Protein AF-A0A936VKW8-F1 (afdb_monomer)

Radius of gyration: 34.96 Å; Cα contacts (8 Å, |Δi|>4): 236; chains: 1; bounding box: 68×52×125 Å

Mean predicted aligned error: 21.0 Å

Secondary structure (DSSP, 8-state):
--HHHHHHHHHHHHHHHHHHHHHHHTT-HHHHHHHHHHHHHH-TT-HHHHHHHHHH---HHHHHHHHHHHHHH-TT-HHHHHHHHHHHHTT-S---------------------------SHHHHHHHHHHHHHTT-THHHHHHHHHHHHHHHHHHHHHHHHHHHHHHHHHHHHHHH-PPPPPPPP---PPP------HHHHHHHHHHHHHHHHHHHHHHHHHHHHHHHHHSSTT--HHHHHHHHHHHHHHHHHHHHHHHTSPPPTTTHHHHHHHHHHHHHHHHHHHHHHHHHHH--HHHHHHHHHHHHHHHHHHHHHHHHHHHHHHHS-----------

Structure (mmCIF, N/CA/C/O backbone):
data_AF-A0A936VKW8-F1
#
_entry.id   AF-A0A936VKW8-F1
#
loop_
_atom_site.group_PDB
_atom_site.id
_atom_site.type_symbol
_atom_site.label_atom_id
_atom_site.label_alt_id
_atom_site.label_comp_id
_atom_site.label_asym_id
_atom_site.label_entity_id
_atom_site.label_seq_id
_atom_site.pdbx_PDB_ins_code
_atom_site.Cartn_x
_atom_site.Cartn_y
_atom_site.Cartn_z
_atom_site.occupancy
_atom_site.B_iso_or_equiv
_atom_site.auth_seq_id
_atom_site.auth_comp_id
_atom_site.auth_asym_id
_atom_site.auth_atom_id
_atom_site.pdbx_PDB_model_num
ATOM 1 N N . MET A 1 1 ? -12.874 14.460 40.625 1.00 49.53 1 MET A N 1
ATOM 2 C CA . MET A 1 1 ? -12.903 14.108 39.183 1.00 49.53 1 MET A CA 1
ATOM 3 C C . MET A 1 1 ? -13.860 12.934 38.914 1.00 49.53 1 MET A C 1
ATOM 5 O O . MET A 1 1 ? -13.445 11.947 38.326 1.00 49.53 1 MET A O 1
ATOM 9 N N . THR A 1 2 ? -15.108 12.948 39.391 1.00 54.03 2 THR A N 1
ATOM 10 C CA . THR A 1 2 ? -15.698 11.656 39.801 1.00 54.03 2 THR A CA 1
ATOM 11 C C . THR A 1 2 ? -16.771 11.080 38.882 1.00 54.03 2 THR A C 1
ATOM 13 O O . THR A 1 2 ? -16.610 9.943 38.476 1.00 54.03 2 THR A O 1
ATOM 16 N N . GLU A 1 3 ? -17.821 11.791 38.477 1.00 58.84 3 GLU A N 1
ATOM 17 C CA . GLU A 1 3 ? -18.931 11.101 37.786 1.00 58.84 3 GLU A CA 1
ATOM 18 C C . GLU A 1 3 ? -18.876 11.195 36.252 1.00 58.84 3 GLU A C 1
ATOM 20 O O . GLU A 1 3 ? -19.052 10.202 35.545 1.00 58.84 3 GLU A O 1
ATOM 25 N N . THR A 1 4 ? -18.563 12.376 35.714 1.00 64.12 4 THR A N 1
ATOM 26 C CA . THR A 1 4 ? -18.520 12.612 34.261 1.00 64.12 4 THR A CA 1
ATOM 27 C C . THR A 1 4 ? -17.376 11.855 33.586 1.00 64.12 4 THR A C 1
ATOM 29 O O . THR A 1 4 ? -17.554 11.338 32.486 1.00 64.12 4 THR A O 1
ATOM 32 N N . ALA A 1 5 ? -16.227 11.748 34.264 1.00 61.41 5 ALA A N 1
ATOM 33 C CA . ALA A 1 5 ? -15.051 11.027 33.774 1.00 61.41 5 ALA A CA 1
ATOM 34 C C . ALA A 1 5 ? -15.257 9.500 33.773 1.00 61.41 5 ALA A C 1
ATOM 36 O O . ALA A 1 5 ? -14.825 8.813 32.852 1.00 61.41 5 ALA A O 1
ATOM 37 N N . ILE A 1 6 ? -15.968 8.956 34.768 1.00 63.94 6 ILE A N 1
ATOM 38 C CA . ILE A 1 6 ? -16.317 7.527 34.798 1.00 63.94 6 ILE A CA 1
ATOM 39 C C . ILE A 1 6 ? -17.305 7.213 33.666 1.00 63.94 6 ILE A C 1
ATOM 41 O O . ILE A 1 6 ? -17.067 6.301 32.877 1.00 63.94 6 ILE A O 1
ATOM 45 N N . LYS A 1 7 ? -18.343 8.043 33.493 1.00 68.50 7 LYS A N 1
ATOM 46 C CA . LYS A 1 7 ? -19.315 7.906 32.394 1.00 68.50 7 LYS A CA 1
ATOM 47 C C . LYS A 1 7 ? -18.675 8.046 31.006 1.00 68.50 7 LYS A C 1
ATOM 49 O O . LYS A 1 7 ? -19.097 7.362 30.073 1.00 68.50 7 LYS A O 1
ATOM 54 N N . SER A 1 8 ? -17.671 8.913 30.831 1.00 70.81 8 SER A N 1
ATOM 55 C CA . SER A 1 8 ? -16.937 9.006 29.559 1.00 70.81 8 SER A CA 1
ATOM 56 C C . SER A 1 8 ? -16.109 7.752 29.288 1.00 70.81 8 SER A C 1
ATOM 58 O O . SER A 1 8 ? -16.139 7.251 28.165 1.00 70.81 8 SER A O 1
ATOM 60 N N . ASN A 1 9 ? -15.450 7.203 30.313 1.00 78.50 9 ASN A N 1
ATOM 61 C CA . ASN A 1 9 ? -14.647 5.986 30.188 1.00 78.50 9 ASN A CA 1
ATOM 62 C C . ASN A 1 9 ? -15.511 4.763 29.849 1.00 78.50 9 ASN A C 1
ATOM 64 O O . ASN A 1 9 ? -15.126 3.965 29.000 1.00 78.50 9 ASN A O 1
ATOM 68 N N . GLU A 1 10 ? -16.700 4.635 30.442 1.00 81.44 10 GLU A N 1
ATOM 69 C CA . GLU A 1 10 ? -17.644 3.554 30.120 1.00 81.44 10 GLU A CA 1
ATOM 70 C C . GLU A 1 10 ? -18.119 3.612 28.661 1.00 81.44 10 GLU A C 1
ATOM 72 O O . GLU A 1 10 ? -18.148 2.592 27.969 1.00 81.44 10 GLU A O 1
ATOM 77 N N . ARG A 1 11 ? -18.445 4.810 28.159 1.00 87.75 11 ARG A N 1
ATOM 78 C CA . ARG A 1 11 ? -18.847 5.010 26.755 1.00 87.75 11 ARG A CA 1
ATOM 79 C C . ARG A 1 11 ? -17.703 4.727 25.787 1.00 87.75 11 ARG A C 1
ATOM 81 O O . ARG A 1 11 ? -17.920 4.151 24.722 1.00 87.75 11 ARG A O 1
ATOM 88 N N . GLU A 1 12 ? -16.488 5.131 26.139 1.00 86.81 12 GLU A N 1
ATOM 89 C CA . GLU A 1 12 ? -15.299 4.847 25.339 1.00 86.81 12 GLU A CA 1
ATOM 90 C C . GLU A 1 12 ? -14.980 3.345 25.328 1.00 86.81 12 GLU A C 1
ATOM 92 O O . GLU A 1 12 ? -14.705 2.783 24.265 1.00 86.81 12 GLU A O 1
ATOM 97 N N . ALA A 1 13 ? -15.114 2.670 26.474 1.00 87.06 13 ALA A N 1
ATOM 98 C CA . ALA A 1 13 ? -14.984 1.221 26.581 1.00 87.06 13 ALA A CA 1
ATOM 99 C C . ALA A 1 13 ? -15.973 0.494 25.658 1.00 87.06 13 ALA A C 1
ATOM 101 O O . ALA A 1 13 ? -15.565 -0.405 24.924 1.00 87.06 13 ALA A O 1
ATOM 102 N N . ALA A 1 14 ? -17.241 0.921 25.633 1.00 90.94 14 ALA A N 1
ATOM 103 C CA . ALA A 1 14 ? -18.265 0.346 24.759 1.00 90.94 14 ALA A CA 1
ATOM 104 C C . ALA A 1 14 ? -17.916 0.507 23.266 1.00 90.94 14 ALA A C 1
ATOM 106 O O . ALA A 1 14 ? -17.980 -0.455 22.502 1.00 90.94 14 ALA A O 1
ATOM 107 N N . ARG A 1 15 ? -17.439 1.689 22.850 1.00 92.62 15 ARG A N 1
ATOM 108 C CA . ARG A 1 15 ? -16.994 1.920 21.462 1.00 92.62 15 ARG A CA 1
ATOM 109 C C . ARG A 1 15 ? -15.804 1.043 21.073 1.00 92.62 15 ARG A C 1
ATOM 111 O O . ARG A 1 15 ? -15.737 0.535 19.954 1.00 92.62 15 ARG A O 1
ATOM 118 N N . LEU A 1 16 ? -14.836 0.875 21.975 1.00 90.50 16 LEU A N 1
ATOM 119 C CA . LEU A 1 16 ? -13.684 0.001 21.740 1.00 90.50 16 LEU A CA 1
ATOM 120 C C . LEU A 1 16 ? -14.091 -1.471 21.679 1.00 90.50 16 LEU A C 1
ATOM 122 O O . LEU A 1 16 ? -13.552 -2.211 20.855 1.00 90.50 16 LEU A O 1
ATOM 126 N N . TYR A 1 17 ? -15.057 -1.876 22.503 1.00 92.44 17 TYR A N 1
ATOM 127 C CA . TYR A 1 17 ? -15.649 -3.205 22.464 1.00 92.44 17 TYR A CA 1
ATOM 128 C C . TYR A 1 17 ? -16.288 -3.489 21.098 1.00 92.44 17 TYR A C 1
ATOM 130 O O . TYR A 1 17 ? -15.906 -4.463 20.451 1.00 92.44 17 TYR A O 1
ATOM 138 N N . GLU A 1 18 ? -17.166 -2.613 20.601 1.00 93.50 18 GLU A N 1
ATOM 139 C CA . GLU A 1 18 ? -17.833 -2.786 19.300 1.00 93.50 18 GLU A CA 1
ATOM 140 C C . GLU A 1 18 ? -16.830 -2.923 18.147 1.00 93.50 18 GLU A C 1
ATOM 142 O O . GLU A 1 18 ? -16.913 -3.849 17.333 1.00 93.50 18 GLU A O 1
ATOM 147 N N . ARG A 1 19 ? -15.815 -2.049 18.113 1.00 90.50 19 ARG A N 1
ATOM 148 C CA . ARG A 1 19 ? -14.739 -2.113 17.111 1.00 90.50 19 ARG A CA 1
ATOM 149 C C . ARG A 1 19 ? -13.914 -3.393 17.237 1.00 90.50 19 ARG A C 1
ATOM 151 O O . ARG A 1 19 ? -13.545 -3.988 16.226 1.00 90.50 19 ARG A O 1
ATOM 158 N N . GLY A 1 20 ? -13.631 -3.821 18.466 1.00 90.00 20 GLY A N 1
ATOM 159 C CA . GLY A 1 20 ? -12.904 -5.053 18.755 1.00 90.00 20 GLY A CA 1
ATOM 160 C C . GLY A 1 20 ? -13.649 -6.303 18.289 1.00 90.00 20 GLY A C 1
ATOM 161 O O . GLY A 1 20 ? -13.044 -7.176 17.669 1.00 90.00 20 GLY A O 1
ATOM 162 N N . VAL A 1 21 ? -14.965 -6.357 18.502 1.00 91.38 21 VAL A N 1
ATOM 163 C CA . VAL A 1 21 ? -15.831 -7.434 17.998 1.00 91.38 21 VAL A CA 1
ATOM 164 C C . VAL A 1 21 ? -15.880 -7.433 16.473 1.00 91.38 21 VAL A C 1
ATOM 166 O O . VAL A 1 21 ? -15.766 -8.495 15.861 1.00 91.38 21 VAL A O 1
ATOM 169 N N . GLY A 1 22 ? -15.991 -6.259 15.844 1.00 91.50 22 GLY A N 1
ATOM 170 C CA . GLY A 1 22 ? -15.915 -6.127 14.387 1.00 91.50 22 GLY A CA 1
ATOM 171 C C . GLY A 1 22 ? -14.606 -6.688 13.822 1.00 91.50 22 GLY A C 1
ATOM 172 O O . GLY A 1 22 ? -14.625 -7.505 12.902 1.00 91.50 22 GLY A O 1
ATOM 173 N N . ALA A 1 23 ? -13.471 -6.335 14.433 1.00 86.31 23 ALA A N 1
ATOM 174 C CA . ALA A 1 23 ? -12.160 -6.861 14.053 1.00 86.31 23 ALA A CA 1
ATOM 175 C C . ALA A 1 23 ? -12.041 -8.381 14.278 1.00 86.31 23 ALA A C 1
ATOM 177 O O . ALA A 1 23 ? -11.455 -9.073 13.445 1.00 86.31 23 ALA A O 1
ATOM 178 N N . ALA A 1 24 ? -12.616 -8.912 15.365 1.00 84.88 24 ALA A N 1
ATOM 179 C CA . ALA A 1 24 ? -12.618 -10.348 15.653 1.00 84.88 24 ALA A CA 1
ATOM 180 C C . ALA A 1 24 ? -13.401 -11.126 14.587 1.00 84.88 24 ALA A C 1
ATOM 182 O O . ALA A 1 24 ? -12.906 -12.115 14.051 1.00 84.88 24 ALA A O 1
ATOM 183 N N . ARG A 1 25 ? -14.596 -10.637 14.233 1.00 87.12 25 ARG A N 1
ATOM 184 C CA . ARG A 1 25 ? -15.437 -11.215 13.173 1.00 87.12 25 ARG A CA 1
ATOM 185 C C . ARG A 1 25 ? -14.781 -11.120 11.796 1.00 87.12 25 ARG A C 1
ATOM 187 O O . ARG A 1 25 ? -14.932 -12.030 10.994 1.00 87.12 25 ARG A O 1
ATOM 194 N N . GLY A 1 26 ? -14.017 -10.057 11.547 1.00 82.31 26 GLY A N 1
ATOM 195 C CA . GLY A 1 26 ? -13.229 -9.876 10.327 1.00 82.31 26 GLY A CA 1
ATOM 196 C C . GLY A 1 26 ? -11.929 -10.691 10.264 1.00 82.31 26 GLY A C 1
ATOM 197 O O . GLY A 1 26 ? -11.122 -10.449 9.372 1.00 82.31 26 GLY A O 1
ATOM 198 N N . GLY A 1 27 ? -11.671 -11.599 11.215 1.00 81.06 27 GLY A N 1
ATOM 199 C CA . GLY A 1 27 ? -10.470 -12.446 11.243 1.00 81.06 27 GLY A CA 1
ATOM 200 C C . GLY A 1 27 ? -9.189 -11.742 11.712 1.00 81.06 27 GLY A C 1
ATOM 201 O O . GLY A 1 27 ? -8.134 -12.366 11.818 1.00 81.06 27 GLY A O 1
ATOM 202 N N . GLN A 1 28 ? -9.253 -10.456 12.065 1.00 80.50 28 GLN A N 1
ATOM 203 C CA . GLN A 1 28 ? -8.102 -9.663 12.504 1.00 80.50 28 GLN A CA 1
ATOM 204 C C . GLN A 1 28 ? -7.826 -9.860 14.005 1.00 80.50 28 GLN A C 1
ATOM 206 O O . GLN A 1 28 ? -7.892 -8.919 14.801 1.00 80.50 28 GLN A O 1
ATOM 211 N N . ARG A 1 29 ? -7.486 -11.095 14.405 1.00 80.06 29 ARG A N 1
ATOM 212 C CA . ARG A 1 29 ? -7.345 -11.513 15.819 1.00 80.06 29 ARG A CA 1
ATOM 213 C C . ARG A 1 29 ? -6.410 -10.611 16.634 1.00 80.06 29 ARG A C 1
ATOM 215 O O . ARG A 1 29 ? -6.757 -10.202 17.739 1.00 80.06 29 ARG A O 1
ATOM 222 N N . ARG A 1 30 ? -5.267 -10.204 16.066 1.00 79.12 30 ARG A N 1
ATOM 223 C CA . ARG A 1 30 ? -4.306 -9.296 16.729 1.00 79.12 30 ARG A CA 1
ATOM 224 C C . ARG A 1 30 ? -4.888 -7.916 17.032 1.00 79.12 30 ARG A C 1
ATOM 226 O O . ARG A 1 30 ? -4.675 -7.394 18.128 1.00 79.12 30 ARG A O 1
ATOM 233 N N . MET A 1 31 ? -5.609 -7.334 16.073 1.00 73.44 31 MET A N 1
ATOM 234 C CA . MET A 1 31 ? -6.237 -6.021 16.231 1.00 73.44 31 MET A CA 1
ATOM 235 C C . MET A 1 31 ? -7.391 -6.098 17.231 1.00 73.44 31 MET A C 1
ATOM 237 O O . MET A 1 31 ? -7.468 -5.277 18.145 1.00 73.44 31 MET A O 1
ATOM 241 N N . ALA A 1 32 ? -8.222 -7.137 17.122 1.00 82.62 32 ALA A N 1
ATOM 242 C CA . ALA A 1 32 ? -9.297 -7.416 18.063 1.00 82.62 32 ALA A CA 1
ATOM 243 C C . ALA A 1 32 ? -8.779 -7.544 19.503 1.00 82.62 32 ALA A C 1
ATOM 245 O O . ALA A 1 32 ? -9.278 -6.867 20.398 1.00 82.62 32 ALA A O 1
ATOM 246 N N . ALA A 1 33 ? -7.709 -8.315 19.715 1.00 81.50 33 ALA A N 1
ATOM 247 C CA . ALA A 1 33 ? -7.070 -8.467 21.021 1.00 81.50 33 ALA A CA 1
ATOM 248 C C . ALA A 1 33 ? -6.469 -7.157 21.558 1.00 81.50 33 ALA A C 1
ATOM 250 O O . ALA A 1 33 ? -6.267 -7.014 22.760 1.00 81.50 33 ALA A O 1
ATOM 251 N N . GLY A 1 34 ? -6.103 -6.206 20.695 1.00 82.31 34 GLY A N 1
ATOM 252 C CA . GLY A 1 34 ? -5.660 -4.874 21.121 1.00 82.31 34 GLY A CA 1
ATOM 253 C C . GLY A 1 34 ? -6.828 -4.007 21.597 1.00 82.31 34 GLY A C 1
ATOM 254 O O . GLY A 1 34 ? -6.779 -3.437 22.686 1.00 82.31 34 GLY A O 1
ATOM 255 N N . LEU A 1 35 ? -7.892 -3.948 20.794 1.00 85.75 35 LEU A N 1
ATOM 256 C CA . LEU A 1 35 ? -9.076 -3.124 21.048 1.00 85.75 35 LEU A CA 1
ATOM 257 C C . LEU A 1 35 ? -9.882 -3.621 22.254 1.00 85.75 35 LEU A C 1
ATOM 259 O O . LEU A 1 35 ? -10.184 -2.836 23.151 1.00 85.75 35 LEU A O 1
ATOM 263 N N . LEU A 1 36 ? -10.162 -4.925 22.318 1.00 86.25 36 LEU A N 1
ATOM 264 C CA . LEU A 1 36 ? -10.902 -5.545 23.422 1.00 86.25 36 LEU A CA 1
ATOM 265 C C . LEU A 1 36 ? -10.148 -5.413 24.743 1.00 86.25 36 LEU A C 1
ATOM 267 O O . LEU A 1 36 ? -10.745 -5.114 25.773 1.00 86.25 36 LEU A O 1
ATOM 271 N N . ALA A 1 37 ? -8.822 -5.542 24.707 1.00 84.88 37 ALA A N 1
ATOM 272 C CA . ALA A 1 37 ? -8.030 -5.377 25.909 1.00 84.88 37 ALA A CA 1
ATOM 273 C C . ALA A 1 37 ? -7.999 -3.924 26.411 1.00 84.88 37 ALA A C 1
ATOM 275 O O . ALA A 1 37 ? -7.888 -3.686 27.611 1.00 84.88 37 ALA A O 1
ATOM 276 N N . ARG A 1 38 ? -8.120 -2.935 25.516 1.00 83.12 38 ARG A N 1
ATOM 277 C CA . ARG A 1 38 ? -8.286 -1.530 25.911 1.00 83.12 38 ARG A CA 1
ATOM 278 C C . ARG A 1 38 ? -9.705 -1.237 26.408 1.00 83.12 38 ARG A C 1
ATOM 280 O O . ARG A 1 38 ? -9.860 -0.420 27.307 1.00 83.12 38 ARG A O 1
ATOM 287 N N . ALA A 1 39 ? -10.716 -1.930 25.891 1.00 87.94 39 ALA A N 1
ATOM 288 C CA . ALA A 1 39 ? -12.083 -1.830 26.398 1.00 87.94 39 ALA A CA 1
ATOM 289 C C . ALA A 1 39 ? -12.178 -2.296 27.862 1.00 87.94 39 ALA A C 1
ATOM 291 O O . ALA A 1 39 ? -12.683 -1.557 28.704 1.00 87.94 39 ALA A O 1
ATOM 292 N N . VAL A 1 40 ? -11.606 -3.460 28.193 1.00 85.44 40 VAL A N 1
ATOM 293 C CA . VAL A 1 40 ? -11.608 -3.975 29.579 1.00 85.44 40 VAL A CA 1
ATOM 294 C C . VAL A 1 40 ? -10.716 -3.166 30.530 1.00 85.44 40 VAL A C 1
ATOM 296 O O . VAL A 1 40 ? -10.953 -3.167 31.730 1.00 85.44 40 VAL A O 1
ATOM 299 N N . GLN A 1 41 ? -9.733 -2.416 30.012 1.00 82.81 41 GLN A N 1
ATOM 300 C CA . GLN A 1 41 ? -8.964 -1.443 30.808 1.00 82.81 41 GLN A CA 1
ATOM 301 C C . GLN A 1 41 ? -9.815 -0.284 31.293 1.00 82.81 41 GLN A C 1
ATOM 303 O O . GLN A 1 41 ? -9.668 0.164 32.425 1.00 82.81 41 GLN A O 1
ATOM 308 N N . LEU A 1 42 ? -10.635 0.250 30.391 1.00 81.25 42 LEU A N 1
ATOM 309 C CA . LEU A 1 42 ? -11.483 1.396 30.680 1.00 81.25 42 LEU A CA 1
ATOM 310 C C . LEU A 1 42 ? -12.701 0.980 31.505 1.00 81.25 42 LEU A C 1
ATOM 312 O O . LEU A 1 42 ? -13.149 1.746 32.352 1.00 81.25 42 LEU A O 1
ATOM 316 N N . ASN A 1 43 ? -13.203 -0.238 31.285 1.00 82.38 43 ASN A N 1
ATOM 317 C CA . ASN A 1 43 ? -14.283 -0.820 32.067 1.00 82.38 43 ASN A CA 1
ATOM 318 C C . ASN A 1 43 ? -14.029 -2.314 32.370 1.00 82.38 43 ASN A C 1
ATOM 320 O O . ASN A 1 43 ? -14.452 -3.184 31.600 1.00 82.38 43 ASN A O 1
ATOM 324 N N . PRO A 1 44 ? -13.414 -2.633 33.525 1.00 80.94 44 PRO A N 1
ATOM 325 C CA . PRO A 1 44 ? -13.175 -4.015 33.949 1.00 80.94 44 PRO A CA 1
ATOM 326 C C . PRO A 1 44 ? 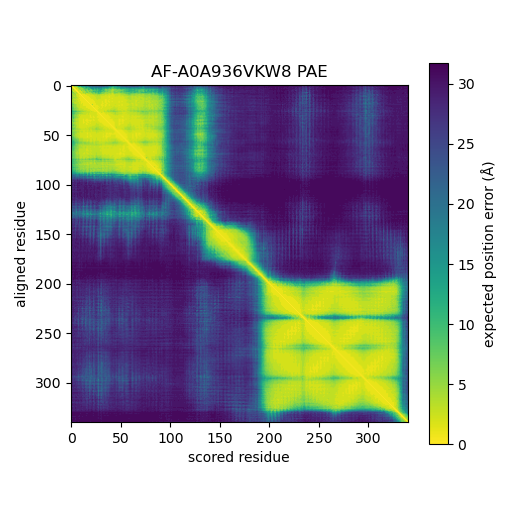-14.449 -4.828 34.207 1.00 80.94 44 PRO A C 1
ATOM 328 O O . PRO A 1 44 ? -14.391 -6.053 34.235 1.00 80.94 44 PRO A O 1
ATOM 331 N N . ARG A 1 45 ? -15.610 -4.179 34.367 1.00 81.81 45 ARG A N 1
ATOM 332 C CA . ARG A 1 45 ? -16.907 -4.843 34.578 1.00 81.81 45 ARG A CA 1
ATOM 333 C C . ARG A 1 45 ? -17.607 -5.236 33.275 1.00 81.81 45 ARG A C 1
ATOM 335 O O . ARG A 1 45 ? -18.719 -5.753 33.308 1.00 81.81 45 ARG A O 1
ATOM 342 N N . HIS A 1 46 ? -16.990 -5.002 32.117 1.00 84.44 46 HIS A N 1
ATOM 343 C CA . HIS A 1 46 ? -17.603 -5.307 30.829 1.00 84.44 46 HIS A CA 1
ATOM 344 C C . HIS A 1 46 ? -17.473 -6.798 30.470 1.00 84.44 46 HIS A C 1
ATOM 346 O O . HIS A 1 46 ? -16.590 -7.207 29.716 1.00 84.44 46 HIS A O 1
ATOM 352 N N . GLU A 1 47 ? -18.413 -7.609 30.957 1.00 87.19 47 GLU A N 1
ATOM 353 C CA . GLU A 1 47 ? -18.489 -9.068 30.769 1.00 87.19 47 GLU A CA 1
ATOM 354 C C . GLU A 1 47 ? -18.210 -9.524 29.324 1.00 87.19 47 GLU A C 1
ATOM 356 O O . GLU A 1 47 ? -17.340 -10.356 29.066 1.00 87.19 47 GLU A O 1
ATOM 361 N N . GLN A 1 48 ? -18.917 -8.944 28.351 1.00 88.94 48 GLN A N 1
ATOM 362 C CA . GLN A 1 48 ? -18.812 -9.373 26.954 1.00 88.94 48 GLN A CA 1
ATOM 363 C C . GLN A 1 48 ? -17.439 -9.062 26.341 1.00 88.94 48 GLN A C 1
ATOM 365 O O . GLN A 1 48 ? -17.000 -9.778 25.445 1.00 88.94 48 GLN A O 1
ATOM 370 N N . ALA A 1 49 ? -16.743 -8.026 26.817 1.00 88.12 49 ALA A N 1
ATOM 371 C CA . ALA A 1 49 ? -15.432 -7.660 26.296 1.00 88.12 49 ALA A CA 1
ATOM 372 C C . ALA A 1 49 ? -14.374 -8.673 26.751 1.00 88.12 49 ALA A C 1
ATOM 374 O O . ALA A 1 49 ? -13.555 -9.091 25.935 1.00 88.12 49 ALA A O 1
ATOM 375 N N . TRP A 1 50 ? -14.460 -9.146 27.999 1.00 88.81 50 TRP A N 1
ATOM 376 C CA . TRP A 1 50 ? -13.645 -10.253 28.505 1.00 88.81 50 TRP A CA 1
ATOM 377 C C . TRP A 1 50 ? -13.922 -11.567 27.774 1.00 88.81 50 TRP A C 1
ATOM 379 O O . TRP A 1 50 ? -12.986 -12.269 27.389 1.00 88.81 50 TRP A O 1
ATOM 389 N N . LEU A 1 51 ? -15.198 -11.871 27.515 1.00 87.62 51 LEU A N 1
ATOM 390 C CA . LEU A 1 51 ? -15.580 -13.076 26.782 1.00 87.62 51 LEU A CA 1
ATOM 391 C C . LEU A 1 51 ? -15.005 -13.060 25.358 1.00 87.62 51 LEU A C 1
ATOM 393 O O . LEU A 1 51 ? -14.356 -14.015 24.940 1.00 87.62 51 LEU A O 1
ATOM 397 N N . TRP A 1 52 ? -15.186 -11.964 24.619 1.00 90.75 52 TRP A N 1
ATOM 398 C CA . TRP A 1 52 ? -14.630 -11.831 23.271 1.00 90.75 52 TRP A CA 1
ATOM 399 C C . TRP A 1 52 ? -13.100 -11.822 23.270 1.00 90.75 52 TRP A C 1
ATOM 401 O O . TRP A 1 52 ? -12.499 -12.373 22.350 1.00 90.75 52 TRP A O 1
ATOM 411 N N . LEU A 1 53 ? -12.470 -11.248 24.302 1.00 87.62 53 LEU A N 1
ATOM 412 C CA . LEU A 1 53 ? -11.018 -11.260 24.457 1.00 87.62 53 LEU A CA 1
ATOM 413 C C . LEU A 1 53 ? -10.489 -12.694 24.600 1.00 87.62 53 LEU A C 1
ATOM 415 O O . LEU A 1 53 ? -9.520 -13.041 23.931 1.00 87.62 53 LEU A O 1
ATOM 419 N N . SER A 1 54 ? -11.168 -13.550 25.371 1.00 86.62 54 SER A N 1
ATOM 420 C CA . SER A 1 54 ? -10.782 -14.962 25.523 1.00 86.62 54 SER A CA 1
ATOM 421 C C . SER A 1 54 ? -10.755 -15.731 24.191 1.00 86.62 54 SER A C 1
ATOM 423 O O . SER A 1 54 ? -9.891 -16.572 23.990 1.00 86.62 54 SER A O 1
ATOM 425 N N . GLY A 1 55 ? -11.633 -15.404 23.235 1.00 85.62 55 GLY A N 1
ATOM 426 C CA . GLY A 1 55 ? -11.678 -16.086 21.933 1.00 85.62 55 GLY A CA 1
ATOM 427 C C . GLY A 1 55 ? -10.603 -15.637 20.935 1.00 85.62 55 GLY A C 1
ATOM 428 O O . GLY A 1 55 ? -10.305 -16.344 19.972 1.00 85.62 55 GLY A O 1
ATOM 429 N N . VAL A 1 56 ? -10.013 -14.454 21.126 1.00 87.50 56 VAL A N 1
ATOM 430 C CA . VAL A 1 56 ? -8.993 -13.910 20.208 1.00 87.50 56 VAL A CA 1
ATOM 431 C C . VAL A 1 56 ? -7.561 -14.129 20.688 1.00 87.50 56 VAL A C 1
ATOM 433 O O . VAL A 1 56 ? -6.640 -13.897 19.909 1.00 87.50 56 VAL A O 1
ATOM 436 N N . LEU A 1 57 ? -7.373 -14.573 21.930 1.00 83.12 57 LEU A N 1
ATOM 437 C CA . LEU A 1 57 ? -6.067 -14.914 22.490 1.00 83.12 57 LEU A CA 1
ATOM 438 C C . LEU A 1 57 ? -5.632 -16.326 22.071 1.00 83.12 57 LEU A C 1
ATOM 440 O O . LEU A 1 57 ? -6.458 -17.155 21.693 1.00 83.12 57 LEU A O 1
ATOM 444 N N . ASP A 1 58 ? -4.320 -16.569 22.099 1.00 73.75 58 ASP A N 1
ATOM 445 C CA . ASP A 1 58 ? -3.706 -17.836 21.675 1.00 73.75 58 ASP A CA 1
ATOM 446 C C . ASP A 1 58 ? -3.132 -18.640 22.853 1.00 73.75 58 ASP A C 1
ATOM 448 O O . ASP A 1 58 ? -3.064 -19.866 22.788 1.00 73.75 58 ASP A O 1
ATOM 452 N N . THR A 1 59 ? -2.736 -17.969 23.939 1.00 76.44 59 THR A N 1
ATOM 453 C CA . THR A 1 59 ? -2.160 -18.613 25.126 1.00 76.44 59 THR A CA 1
ATOM 454 C C . THR A 1 59 ? -3.271 -19.190 26.011 1.00 76.44 59 THR A C 1
ATOM 456 O O . THR A 1 59 ? -4.128 -18.423 26.453 1.00 76.44 59 THR A O 1
ATOM 459 N N . PRO A 1 60 ? -3.263 -20.492 26.347 1.00 74.88 60 PRO A N 1
ATOM 460 C CA . PRO A 1 60 ? -4.325 -21.100 27.151 1.00 74.88 60 PRO A CA 1
ATOM 461 C C . PRO A 1 60 ? -4.451 -20.485 28.554 1.00 74.88 60 PRO A C 1
ATOM 463 O O . PRO A 1 60 ? -5.570 -20.285 29.024 1.00 74.88 60 PRO A O 1
ATOM 466 N N . ASP A 1 61 ? -3.338 -20.084 29.177 1.00 74.12 61 ASP A N 1
ATOM 467 C CA . ASP A 1 61 ? -3.348 -19.395 30.474 1.00 74.12 61 ASP A CA 1
ATOM 468 C C . ASP A 1 61 ? -4.053 -18.028 30.411 1.00 74.12 61 ASP A C 1
ATOM 470 O O . ASP A 1 61 ? -4.860 -17.697 31.286 1.00 74.12 61 ASP A O 1
ATOM 474 N N . ASP A 1 62 ? -3.816 -17.252 29.344 1.00 78.38 62 ASP A N 1
ATOM 475 C CA . ASP A 1 62 ? -4.459 -15.947 29.142 1.00 78.38 62 ASP A CA 1
ATOM 476 C C . ASP A 1 62 ? -5.962 -16.104 28.846 1.00 78.38 62 ASP A C 1
ATOM 478 O O . ASP A 1 62 ? -6.785 -15.291 29.283 1.00 78.38 62 ASP A O 1
ATOM 482 N N . ILE A 1 63 ? -6.341 -17.168 28.127 1.00 79.94 63 ILE A N 1
ATOM 483 C CA . ILE A 1 63 ? -7.743 -17.513 27.856 1.00 79.94 63 ILE A CA 1
ATOM 484 C C . ILE A 1 63 ? -8.443 -17.883 29.170 1.00 79.94 63 ILE A C 1
ATOM 486 O O . ILE A 1 63 ? -9.491 -17.312 29.482 1.00 79.94 63 ILE A O 1
ATOM 490 N N . ALA A 1 64 ? -7.853 -18.775 29.973 1.00 79.50 64 ALA A N 1
ATOM 491 C CA . ALA A 1 64 ? -8.391 -19.176 31.274 1.00 79.50 64 ALA A CA 1
ATOM 492 C C . ALA A 1 64 ? -8.539 -17.982 32.222 1.00 79.50 64 ALA A C 1
ATOM 494 O O . ALA A 1 64 ? -9.516 -17.877 32.965 1.00 79.50 64 ALA A O 1
ATOM 495 N N . PHE A 1 65 ? -7.586 -17.051 32.194 1.00 81.56 65 PHE A N 1
ATOM 496 C CA . PHE A 1 65 ? -7.687 -15.807 32.942 1.00 81.56 65 PHE A CA 1
ATOM 497 C C . PHE A 1 65 ? -8.913 -14.986 32.516 1.00 81.56 65 PHE A C 1
ATOM 499 O O . PHE A 1 65 ? -9.739 -14.628 33.356 1.00 81.56 65 PHE A O 1
ATOM 506 N N . CYS A 1 66 ? -9.069 -14.727 31.214 1.00 80.75 66 CYS A N 1
ATOM 507 C CA . CYS A 1 66 ? -10.190 -13.934 30.708 1.00 80.75 66 CYS A CA 1
ATOM 508 C C . CYS A 1 66 ? -11.540 -14.573 31.056 1.00 80.75 66 CYS A C 1
ATOM 510 O O . CYS A 1 66 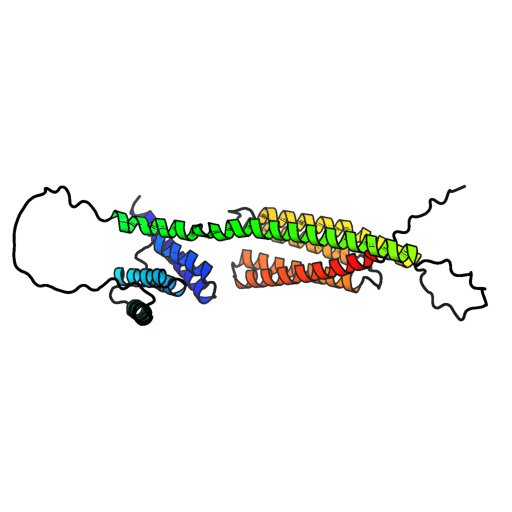? -12.465 -13.871 31.452 1.00 80.75 66 CYS A O 1
ATOM 512 N N . LEU A 1 67 ? -11.651 -15.901 30.970 1.00 84.12 67 LEU A N 1
ATOM 513 C CA . LEU A 1 67 ? -12.872 -16.625 31.329 1.00 84.12 67 LEU A CA 1
ATOM 514 C C . LEU A 1 67 ? -13.167 -16.550 32.836 1.00 84.12 67 LEU A C 1
ATOM 516 O O . LEU A 1 67 ? -14.318 -16.355 33.221 1.00 84.12 67 LEU A O 1
ATOM 520 N N . ARG A 1 68 ? -12.143 -16.620 33.697 1.00 83.81 68 ARG A N 1
ATOM 521 C CA . ARG A 1 68 ? -12.301 -16.383 35.144 1.00 83.81 68 ARG A CA 1
ATOM 522 C C . ARG A 1 68 ? -12.747 -14.952 35.442 1.00 83.81 68 ARG A C 1
ATOM 524 O O . ARG A 1 68 ? -13.628 -14.764 36.275 1.00 83.81 68 ARG A O 1
ATOM 531 N N . ALA A 1 69 ? -12.217 -13.959 34.726 1.00 81.62 69 ALA A N 1
ATOM 532 C CA . ALA A 1 69 ? -12.657 -12.570 34.848 1.00 81.62 69 ALA A CA 1
ATOM 533 C C . ALA A 1 69 ? -14.130 -12.392 34.434 1.00 81.62 69 ALA A C 1
ATOM 535 O O . ALA A 1 69 ? -14.875 -11.684 35.110 1.00 81.62 69 ALA A O 1
ATOM 536 N N . VAL A 1 70 ? -14.590 -13.090 33.384 1.00 87.62 70 VAL A N 1
ATOM 537 C CA . VAL A 1 70 ? -16.021 -13.130 33.027 1.00 87.62 70 VAL A CA 1
ATOM 538 C C . VAL A 1 70 ? -16.855 -13.669 34.188 1.00 87.62 70 VAL A C 1
ATOM 540 O O . VAL A 1 70 ? -17.871 -13.067 34.516 1.00 87.62 70 VAL A O 1
ATOM 543 N N . LEU A 1 71 ? -16.424 -14.756 34.834 1.00 84.31 71 LEU A N 1
ATOM 544 C CA . LEU A 1 71 ? -17.147 -15.350 35.966 1.00 84.31 71 LEU A CA 1
ATOM 545 C C . LEU A 1 71 ? -17.105 -14.492 37.233 1.00 84.31 71 LEU A C 1
ATOM 547 O O . LEU A 1 71 ? -18.063 -14.504 37.999 1.00 84.31 71 LEU A O 1
ATOM 551 N N . ALA A 1 72 ? -16.042 -13.714 37.439 1.00 81.06 72 ALA A N 1
ATOM 552 C CA . ALA A 1 72 ? -15.973 -12.744 38.529 1.00 81.06 72 ALA A CA 1
ATOM 553 C C . ALA A 1 72 ? -16.989 -11.602 38.347 1.00 81.06 72 ALA A C 1
ATOM 555 O O . ALA A 1 72 ? -17.544 -11.105 39.324 1.00 81.06 72 ALA A O 1
ATOM 556 N N . VAL A 1 73 ? -17.256 -11.200 37.098 1.00 79.56 73 VAL A N 1
ATOM 557 C CA . VAL A 1 73 ? -18.285 -10.200 36.770 1.00 79.56 73 VAL A CA 1
ATOM 558 C C . VAL A 1 73 ? -19.685 -10.818 36.796 1.00 79.56 73 VAL A C 1
ATOM 560 O O . VAL A 1 73 ? -20.598 -10.256 37.397 1.00 79.56 73 VAL A O 1
ATOM 563 N N . ASN A 1 74 ? -19.858 -11.968 36.145 1.00 82.19 74 ASN A N 1
ATOM 564 C CA . ASN A 1 74 ? -21.113 -12.700 36.051 1.00 82.19 74 ASN A CA 1
ATOM 565 C C . ASN A 1 74 ? -20.883 -14.204 36.300 1.00 82.19 74 ASN A C 1
ATOM 567 O O . ASN A 1 74 ? -20.598 -14.953 35.356 1.00 82.19 74 ASN A O 1
ATOM 571 N N . PRO A 1 75 ? -21.090 -14.678 37.544 1.00 83.06 75 PRO A N 1
ATOM 572 C CA . PRO A 1 75 ? -20.900 -16.086 37.904 1.00 83.06 75 PRO A CA 1
ATOM 573 C C . PRO A 1 75 ? -21.785 -17.059 37.113 1.00 83.06 75 PRO A C 1
ATOM 575 O O . PRO A 1 75 ? -21.469 -18.242 36.988 1.00 83.06 75 PRO A O 1
ATOM 578 N N . HIS A 1 76 ? -22.895 -16.573 36.553 1.00 84.56 76 HIS A N 1
ATOM 579 C CA . HIS A 1 76 ? -23.873 -17.398 35.853 1.00 84.56 76 HIS A CA 1
ATOM 580 C C . HIS A 1 76 ? -23.549 -17.581 34.367 1.00 84.56 76 HIS A C 1
ATOM 582 O O . HIS A 1 76 ? -24.237 -18.355 33.701 1.00 84.56 76 HIS A O 1
ATOM 588 N N . ASN A 1 77 ? -22.492 -16.957 33.833 1.00 81.75 77 ASN A N 1
ATOM 589 C CA . ASN A 1 77 ? -22.157 -17.067 32.415 1.00 81.75 77 ASN A CA 1
ATOM 590 C C . ASN A 1 77 ? -21.776 -18.511 32.026 1.00 81.75 77 ASN A C 1
ATOM 592 O O . ASN A 1 77 ? -20.711 -19.026 32.373 1.00 81.75 77 ASN A O 1
ATOM 596 N N . GLU A 1 78 ? -22.664 -19.171 31.280 1.00 83.25 78 GLU A N 1
ATOM 597 C CA . GLU A 1 78 ? -22.483 -20.557 30.838 1.00 83.25 78 GLU A CA 1
ATOM 598 C C . GLU A 1 78 ? -21.321 -20.721 29.858 1.00 83.25 78 GLU A C 1
ATOM 600 O O . GLU A 1 78 ? -20.568 -21.688 29.956 1.00 83.25 78 GLU A O 1
ATOM 605 N N . ARG A 1 79 ? -21.121 -19.754 28.953 1.00 79.12 79 ARG A N 1
ATOM 606 C CA . ARG A 1 79 ? -20.053 -19.806 27.943 1.00 79.12 79 ARG A CA 1
ATOM 607 C C . ARG A 1 79 ? -18.673 -19.774 28.591 1.00 79.12 79 ARG A C 1
ATOM 609 O O . ARG A 1 79 ? -17.776 -20.490 28.157 1.00 79.12 79 ARG A O 1
ATOM 616 N N . ALA A 1 80 ? -18.511 -18.979 29.649 1.00 81.88 80 ALA A N 1
ATOM 617 C CA . ALA A 1 80 ? -17.255 -18.903 30.384 1.00 81.88 80 ALA A CA 1
ATOM 618 C C . ALA A 1 80 ? -16.951 -20.191 31.168 1.00 81.88 80 ALA A C 1
ATOM 620 O O . ALA A 1 80 ? -15.819 -20.675 31.131 1.00 81.88 80 ALA A O 1
ATOM 621 N N . ARG A 1 81 ? -17.969 -20.796 31.801 1.00 81.19 81 ARG A N 1
ATOM 622 C CA . ARG A 1 81 ? -17.845 -22.104 32.471 1.00 81.19 81 ARG A CA 1
ATOM 623 C C . ARG A 1 81 ? -17.480 -23.221 31.493 1.00 81.19 81 ARG A C 1
ATOM 625 O O . ARG A 1 81 ? -16.579 -24.003 31.776 1.00 81.19 81 ARG A O 1
ATOM 632 N N . GLN A 1 82 ? -18.139 -23.267 30.335 1.00 83.69 82 GLN A N 1
ATOM 633 C CA . GLN A 1 82 ? -17.839 -24.239 29.279 1.00 83.69 82 GLN A CA 1
ATOM 634 C C . GLN A 1 82 ? -16.410 -24.076 28.744 1.00 83.69 82 GLN A C 1
ATOM 636 O O . GLN A 1 82 ? -15.711 -25.070 28.564 1.00 83.69 82 GLN A O 1
ATOM 641 N N . GLY A 1 83 ? -15.955 -22.835 28.537 1.00 81.38 83 GLY A N 1
ATOM 642 C CA . GLY A 1 83 ? -14.592 -22.550 28.087 1.00 81.38 83 GLY A CA 1
ATOM 643 C C . GLY A 1 83 ? -13.517 -23.008 29.077 1.00 81.38 83 GLY A C 1
ATOM 644 O O . GLY A 1 83 ? -12.519 -23.587 28.658 1.00 81.38 83 GLY A O 1
ATOM 645 N N . LEU A 1 84 ? -13.728 -22.803 30.384 1.00 83.31 84 LEU A N 1
ATOM 646 C CA . LEU A 1 84 ? -12.800 -23.287 31.415 1.00 83.31 84 LEU A CA 1
ATOM 647 C C . LEU A 1 84 ? -12.789 -24.812 31.496 1.00 83.31 84 LEU A C 1
ATOM 649 O O . LEU A 1 84 ? -11.719 -25.409 31.451 1.00 83.31 84 LEU A O 1
ATOM 653 N N . ALA A 1 85 ? -13.965 -25.444 31.503 1.00 82.19 85 ALA A N 1
ATOM 654 C CA . ALA A 1 85 ? -14.065 -26.901 31.500 1.00 82.19 85 ALA A CA 1
ATOM 655 C C . ALA A 1 85 ? -13.358 -27.527 30.283 1.00 82.19 85 ALA A C 1
ATOM 657 O O . ALA A 1 85 ? -12.716 -28.566 30.406 1.00 82.19 85 ALA A O 1
ATOM 658 N N . TRP A 1 86 ? -13.435 -26.883 29.114 1.00 83.38 86 TRP A N 1
ATOM 659 C CA . TRP A 1 86 ? -12.735 -27.324 27.907 1.00 83.38 86 TRP A CA 1
ATOM 660 C C . TRP A 1 86 ? -11.206 -27.205 28.017 1.00 83.38 86 TRP A C 1
ATOM 662 O O . TRP A 1 86 ? -10.491 -28.083 27.531 1.00 83.38 86 TRP A O 1
ATOM 672 N N . LEU A 1 87 ? -10.696 -26.149 28.660 1.00 82.38 87 LEU A N 1
ATOM 673 C CA . LEU A 1 87 ? -9.258 -25.971 28.900 1.00 82.38 87 LEU A CA 1
ATOM 674 C C . LEU A 1 87 ? -8.719 -26.987 29.915 1.00 82.38 87 LEU A C 1
ATOM 676 O O . LEU A 1 87 ? -7.674 -27.595 29.669 1.00 82.38 87 LEU A O 1
ATOM 680 N N . ASP A 1 88 ? -9.467 -27.223 30.994 1.00 79.94 88 ASP A N 1
ATOM 681 C CA . ASP A 1 88 ? -9.101 -28.171 32.049 1.00 79.94 88 ASP A CA 1
ATOM 682 C C . ASP A 1 88 ? -9.087 -29.617 31.525 1.00 79.94 88 ASP A C 1
ATOM 684 O O . ASP A 1 88 ? -8.153 -30.371 31.796 1.00 79.94 88 ASP A O 1
ATOM 688 N N . GLN A 1 89 ? -10.057 -29.997 30.681 1.00 75.56 89 GLN A N 1
ATOM 689 C CA . GLN A 1 89 ? -10.093 -31.318 30.031 1.00 75.56 89 GLN A CA 1
ATOM 690 C C . GLN A 1 89 ? -8.882 -31.587 29.128 1.00 75.56 89 GLN A C 1
ATOM 692 O O . GLN A 1 89 ? -8.513 -32.741 28.916 1.00 75.56 89 GLN A O 1
ATOM 697 N N . ARG A 1 90 ? -8.265 -30.537 28.577 1.00 73.94 90 ARG A N 1
ATOM 698 C CA . ARG A 1 90 ? -7.083 -30.649 27.713 1.00 73.94 90 ARG A CA 1
ATOM 699 C C . ARG A 1 90 ? -5.760 -30.573 28.476 1.00 73.94 90 ARG A C 1
ATOM 701 O O . ARG A 1 90 ? -4.713 -30.661 27.839 1.00 73.94 90 ARG A O 1
ATOM 708 N 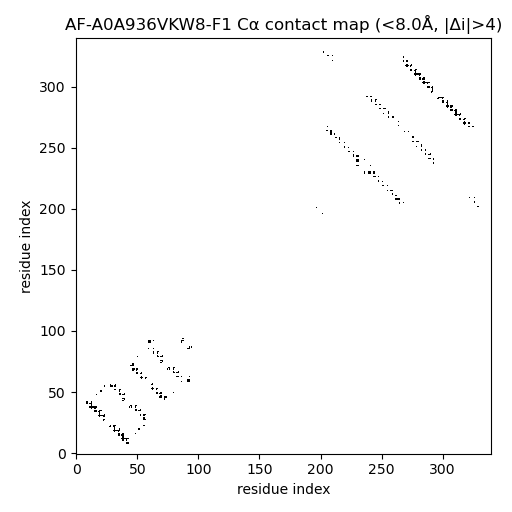N . GLY A 1 91 ? -5.789 -30.397 29.801 1.00 66.62 91 GLY A N 1
ATOM 709 C CA . GLY A 1 91 ? -4.585 -30.230 30.623 1.00 66.62 91 GLY A CA 1
ATOM 710 C C . GLY A 1 91 ? -3.757 -29.000 30.238 1.00 66.62 91 GLY A C 1
ATOM 711 O O . GLY A 1 91 ? -2.547 -28.981 30.444 1.00 66.62 91 GLY A O 1
ATOM 712 N N . MET A 1 92 ? -4.391 -27.996 29.621 1.00 60.31 92 MET A N 1
ATOM 713 C CA . MET A 1 92 ? -3.730 -26.791 29.100 1.00 60.31 92 MET A CA 1
ATOM 714 C C . MET A 1 92 ? -3.621 -25.672 30.148 1.00 60.31 92 MET A C 1
ATOM 716 O O . MET A 1 92 ? -3.137 -24.589 29.835 1.00 60.31 92 MET A O 1
ATOM 720 N N . THR A 1 93 ? -4.070 -25.931 31.376 1.00 55.25 93 THR A N 1
ATOM 721 C CA . THR A 1 93 ? -4.090 -25.012 32.516 1.00 55.25 93 THR A CA 1
ATOM 722 C C . THR A 1 93 ? -3.434 -25.682 33.722 1.00 55.25 93 THR A C 1
ATOM 724 O O . THR A 1 93 ? -3.624 -26.872 33.975 1.00 55.25 93 THR A O 1
ATOM 727 N N . THR A 1 94 ? -2.660 -24.920 34.501 1.00 49.69 94 THR A N 1
ATOM 728 C CA . THR A 1 94 ? -2.220 -25.395 35.822 1.00 49.69 94 THR A CA 1
ATOM 729 C C . THR A 1 94 ? -3.455 -25.452 36.730 1.00 49.69 94 THR A C 1
ATOM 731 O O . THR A 1 94 ? -4.105 -24.415 36.901 1.00 49.69 94 THR A O 1
ATOM 734 N N . PRO A 1 95 ? -3.812 -26.609 37.319 1.00 45.34 95 PRO A N 1
ATOM 735 C CA . PRO A 1 95 ? -4.979 -26.697 38.179 1.00 45.34 95 PRO A CA 1
ATOM 736 C C . PRO A 1 95 ? -4.723 -25.873 39.440 1.00 45.34 95 PRO A C 1
ATOM 738 O O . PRO A 1 95 ? -3.922 -26.252 40.292 1.00 45.34 95 PRO A O 1
ATOM 741 N N . GLN A 1 96 ? -5.423 -24.752 39.585 1.00 47.38 96 GLN A N 1
ATOM 742 C CA . GLN A 1 96 ? -5.546 -24.074 40.869 1.00 47.38 96 GLN A CA 1
ATOM 743 C C . GLN A 1 96 ? -6.958 -24.288 41.398 1.00 47.38 96 GLN A C 1
ATOM 745 O O . GLN A 1 96 ? -7.785 -23.388 41.349 1.00 47.38 96 GLN A O 1
ATOM 750 N N . SER A 1 97 ? -7.218 -25.518 41.846 1.00 39.88 97 SER A N 1
ATOM 751 C CA . SER A 1 97 ? -8.110 -25.823 42.969 1.00 39.88 97 SER A CA 1
ATOM 752 C C . SER A 1 97 ? -8.128 -27.331 43.223 1.00 39.88 97 SER A C 1
ATOM 754 O O . SER A 1 97 ? -8.963 -28.061 42.703 1.00 39.88 97 SER A O 1
ATOM 756 N N . ALA A 1 98 ? -7.232 -27.780 44.097 1.00 36.28 98 ALA A N 1
ATOM 757 C CA . ALA A 1 98 ? -7.561 -28.835 45.046 1.00 36.28 98 ALA A CA 1
ATOM 758 C C . ALA A 1 98 ? -7.752 -28.155 46.408 1.00 36.28 98 ALA A C 1
ATOM 760 O O . ALA A 1 98 ? -6.847 -28.093 47.236 1.00 36.28 98 ALA A O 1
ATOM 761 N N . SER A 1 99 ? -8.927 -27.558 46.597 1.00 40.78 99 SER A N 1
ATOM 762 C CA . SER A 1 99 ? -9.431 -27.227 47.925 1.00 40.78 99 SER A CA 1
ATOM 763 C C . SER A 1 99 ? -10.016 -28.517 48.492 1.00 40.78 99 SER A C 1
ATOM 765 O O . SER A 1 99 ? -11.128 -28.892 48.127 1.00 40.78 99 SER A O 1
ATOM 767 N N . THR A 1 100 ? -9.275 -29.221 49.344 1.00 32.22 100 THR A N 1
ATOM 768 C CA . THR A 1 100 ? -9.838 -30.345 50.105 1.00 32.22 100 THR A CA 1
ATOM 769 C C . THR A 1 100 ? -10.408 -29.819 51.432 1.00 32.22 100 THR A C 1
ATOM 771 O O . THR A 1 100 ? -9.713 -29.059 52.113 1.00 32.22 100 THR A O 1
ATOM 774 N N . PRO A 1 101 ? -11.644 -30.178 51.829 1.00 44.38 101 PRO A N 1
ATOM 775 C CA . PRO A 1 101 ? -12.259 -29.728 53.078 1.00 44.38 101 PRO A CA 1
ATOM 776 C C . PRO A 1 101 ? -11.821 -30.563 54.301 1.00 44.38 101 PRO A C 1
ATOM 778 O O . PRO A 1 101 ? -11.814 -31.785 54.244 1.00 44.38 101 PRO A O 1
ATOM 781 N N . VAL A 1 102 ? -11.528 -29.853 55.399 1.00 41.31 102 VAL A N 1
ATOM 782 C CA . VAL A 1 102 ? -11.735 -30.154 56.839 1.00 41.31 102 VAL A CA 1
ATOM 783 C C . VAL A 1 102 ? -11.408 -31.556 57.399 1.00 41.31 102 VAL A C 1
ATOM 785 O O . VAL A 1 102 ? -12.163 -32.502 57.209 1.00 41.31 102 VAL A O 1
ATOM 788 N N . ALA A 1 103 ? -10.418 -31.592 58.307 1.00 32.88 103 ALA A N 1
ATOM 789 C CA . ALA A 1 103 ? -10.483 -32.295 59.603 1.00 32.88 103 ALA A CA 1
ATOM 790 C C . ALA A 1 103 ? -9.488 -31.680 60.634 1.00 32.88 103 ALA A C 1
ATOM 792 O O . ALA A 1 103 ? -8.292 -31.633 60.345 1.00 32.88 103 ALA A O 1
ATOM 793 N N . PRO A 1 104 ? -9.927 -31.207 61.823 1.00 58.44 104 PRO A N 1
ATOM 794 C CA . PRO A 1 104 ? -9.119 -31.113 63.058 1.00 58.44 104 PRO A CA 1
ATOM 795 C C . PRO A 1 104 ? -9.399 -32.350 63.966 1.00 58.44 104 PRO A C 1
ATOM 797 O O . PRO A 1 104 ? -10.291 -33.115 63.591 1.00 58.44 104 PRO A O 1
ATOM 800 N N . PRO A 1 105 ? -8.756 -32.598 65.144 1.00 56.16 105 PRO A N 1
ATOM 801 C CA . PRO A 1 105 ? -7.907 -31.719 65.974 1.00 56.16 105 PRO A CA 1
ATOM 802 C C . PRO A 1 105 ? -6.617 -32.363 66.572 1.00 56.16 105 PRO A C 1
ATOM 804 O O . PRO A 1 105 ? -6.552 -33.572 66.763 1.00 56.16 105 PRO A O 1
ATOM 807 N N . ALA A 1 106 ? -5.630 -31.537 66.956 1.00 36.41 106 ALA A N 1
ATOM 808 C CA . ALA A 1 106 ? -4.837 -31.647 68.203 1.00 36.41 106 ALA A CA 1
ATOM 809 C C . ALA A 1 106 ? -3.749 -30.546 68.260 1.00 36.41 106 ALA A C 1
ATOM 811 O O . ALA A 1 106 ? -2.777 -30.557 67.509 1.00 36.41 106 ALA A O 1
ATOM 812 N N . GLU A 1 107 ? -3.962 -29.582 69.153 1.00 42.81 107 GLU A N 1
ATOM 813 C CA . GLU A 1 107 ? -3.057 -28.509 69.611 1.00 42.81 107 GLU A CA 1
ATOM 814 C C . GLU A 1 107 ? -1.898 -29.041 70.502 1.00 42.81 107 GLU A C 1
ATOM 816 O O . GLU A 1 107 ? -1.859 -30.246 70.754 1.00 42.81 107 GLU A O 1
ATOM 821 N N . PRO A 1 108 ? -1.059 -28.210 71.177 1.00 55.88 108 PRO A N 1
ATOM 822 C CA . PRO A 1 108 ? -0.538 -26.850 70.914 1.00 55.88 108 PRO A CA 1
ATOM 823 C C . PRO A 1 108 ? 1.008 -26.779 71.086 1.00 55.88 108 PRO A C 1
ATOM 825 O O . PRO A 1 108 ? 1.600 -27.657 71.703 1.00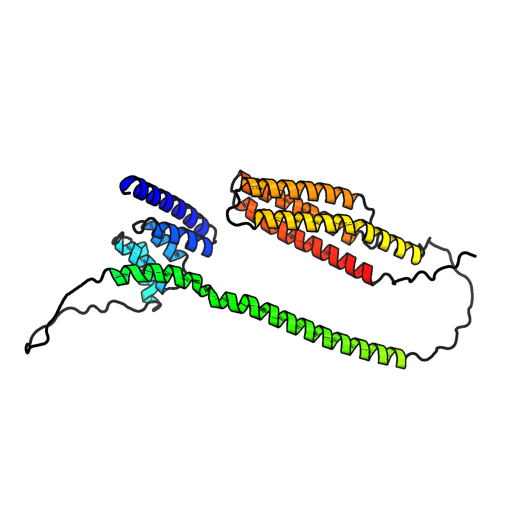 55.88 108 PRO A O 1
ATOM 828 N N . ARG A 1 109 ? 1.665 -25.679 70.665 1.00 38.25 109 ARG A N 1
ATOM 829 C CA . ARG A 1 109 ? 2.451 -24.782 71.561 1.00 38.25 109 ARG A CA 1
ATOM 830 C C . ARG A 1 109 ? 3.243 -23.714 70.788 1.00 38.25 109 ARG A C 1
ATOM 832 O O . ARG A 1 109 ? 4.285 -23.970 70.208 1.00 38.25 109 ARG A O 1
ATOM 839 N N . ALA A 1 110 ? 2.691 -22.508 70.891 1.00 36.84 110 ALA A N 1
ATOM 840 C CA . ALA A 1 110 ? 3.306 -21.228 71.242 1.00 36.84 110 ALA A CA 1
ATOM 841 C C . ALA A 1 110 ? 4.563 -20.684 70.522 1.00 36.84 110 ALA A C 1
ATOM 843 O O . ALA A 1 110 ? 5.648 -21.248 70.570 1.00 36.84 110 ALA A O 1
ATOM 844 N N . ALA A 1 111 ? 4.378 -19.413 70.139 1.00 36.88 111 ALA A N 1
ATOM 845 C CA . ALA A 1 111 ? 5.322 -18.296 70.203 1.00 36.88 111 ALA A CA 1
ATOM 846 C C . ALA A 1 111 ? 6.213 -18.030 68.980 1.00 36.88 111 ALA A C 1
ATOM 848 O O . ALA A 1 111 ? 7.385 -18.378 68.950 1.00 36.88 111 ALA A O 1
ATOM 849 N N . ALA A 1 112 ? 5.689 -17.206 68.069 1.00 36.72 112 ALA A N 1
ATOM 850 C CA . ALA A 1 112 ? 6.362 -15.958 67.710 1.00 36.72 112 ALA A CA 1
ATOM 851 C C . ALA A 1 112 ? 5.335 -14.933 67.206 1.00 36.72 112 ALA A C 1
ATOM 853 O O . ALA A 1 112 ? 4.382 -15.262 66.504 1.00 36.72 112 ALA A O 1
ATOM 854 N N . ALA A 1 113 ? 5.519 -13.699 67.656 1.00 35.69 113 ALA A N 1
ATOM 855 C CA . ALA A 1 113 ? 4.629 -12.563 67.513 1.00 35.69 113 ALA A CA 1
ATOM 856 C C . ALA A 1 113 ? 4.360 -12.165 66.052 1.00 35.69 113 ALA A C 1
ATOM 858 O O . ALA A 1 113 ? 5.258 -12.163 65.213 1.00 35.69 113 ALA A O 1
ATOM 859 N N . GLY A 1 114 ? 3.122 -11.742 65.784 1.00 37.31 114 GLY A N 1
ATOM 860 C CA . GLY A 1 114 ? 2.809 -10.945 64.601 1.00 37.31 114 GLY A CA 1
ATOM 861 C C . GLY A 1 114 ? 3.452 -9.555 64.685 1.00 37.31 114 GLY A C 1
ATOM 862 O O . GLY A 1 114 ? 3.777 -9.065 65.768 1.00 37.31 114 GLY A O 1
ATOM 863 N N . PRO A 1 115 ? 3.516 -8.866 63.543 1.00 43.28 115 PRO A N 1
ATOM 864 C CA . PRO A 1 115 ? 2.419 -7.933 63.344 1.00 43.28 115 PRO A CA 1
ATOM 865 C C . PRO A 1 115 ? 1.803 -8.033 61.951 1.00 43.28 115 PRO A C 1
ATOM 867 O O . PRO A 1 115 ? 2.465 -8.317 60.962 1.00 43.28 115 PRO A O 1
ATOM 870 N N . GLY A 1 116 ? 0.518 -7.690 61.892 1.00 36.09 116 GLY A N 1
ATOM 871 C CA . GLY A 1 116 ? -0.060 -7.073 60.708 1.00 36.09 116 GLY A CA 1
ATOM 872 C C . GLY A 1 116 ? -0.301 -8.013 59.539 1.00 36.09 116 GLY A C 1
ATOM 873 O O . GLY A 1 116 ? 0.436 -8.017 58.560 1.00 36.09 116 GLY A O 1
ATOM 874 N N . ARG A 1 117 ? -1.460 -8.670 59.580 1.00 47.06 117 ARG A N 1
ATOM 875 C CA . ARG A 1 117 ? -2.292 -8.874 58.394 1.00 47.06 117 ARG A CA 1
ATOM 876 C C . ARG A 1 117 ? -2.446 -7.512 57.694 1.00 47.06 117 ARG A C 1
ATOM 878 O O . ARG A 1 117 ? -3.312 -6.726 58.061 1.00 47.06 117 ARG A O 1
ATOM 885 N N . ARG A 1 118 ? -1.556 -7.213 56.751 1.00 34.91 118 ARG A N 1
ATOM 886 C CA . ARG A 1 118 ? -1.655 -6.089 55.824 1.00 34.91 118 ARG A CA 1
ATOM 887 C C . ARG A 1 118 ? -1.682 -6.669 54.418 1.00 34.91 118 ARG A C 1
ATOM 889 O O . ARG A 1 118 ? -0.703 -7.221 53.940 1.00 34.91 118 ARG A O 1
ATOM 896 N N . GLU A 1 119 ? -2.870 -6.568 53.838 1.00 37.47 119 GLU A N 1
ATOM 897 C CA . GLU A 1 119 ? -3.052 -6.131 52.459 1.00 37.47 119 GLU A CA 1
ATOM 898 C C . GLU A 1 119 ? -2.513 -7.064 51.354 1.00 37.47 119 GLU A C 1
ATOM 900 O O . GLU A 1 119 ? -1.425 -6.892 50.819 1.00 37.47 119 GLU A O 1
ATOM 905 N N . GLN A 1 120 ? -3.378 -7.979 50.895 1.00 37.34 120 GLN A N 1
ATOM 906 C CA . GLN A 1 120 ? -3.351 -8.475 49.511 1.00 37.34 120 GLN A CA 1
ATOM 907 C C . GLN A 1 120 ? -4.335 -7.702 48.590 1.00 37.34 120 GLN A C 1
ATOM 909 O O . GLN A 1 120 ? -5.280 -8.306 48.092 1.00 37.34 120 GLN A O 1
ATOM 914 N N . PRO A 1 121 ? -4.146 -6.393 48.312 1.00 39.97 121 PRO A N 1
ATOM 915 C CA . PRO A 1 121 ? -4.665 -5.774 47.093 1.00 39.97 121 PRO A CA 1
ATOM 916 C C . PRO A 1 121 ? -3.555 -5.418 46.084 1.00 39.97 121 PRO A C 1
ATOM 918 O O . PRO A 1 121 ? -3.856 -4.978 44.979 1.00 39.97 121 PRO A O 1
ATOM 921 N N . GLU A 1 122 ? -2.271 -5.638 46.391 1.00 38.66 122 GLU A N 1
ATOM 922 C CA . GLU A 1 122 ? -1.182 -5.194 45.500 1.00 38.66 122 GLU A CA 1
ATOM 923 C C . GLU A 1 122 ? -0.759 -6.229 44.440 1.00 38.66 122 GLU A C 1
ATOM 925 O O . GLU A 1 122 ? -0.320 -5.854 43.352 1.00 38.66 122 GLU A O 1
ATOM 930 N N . HIS A 1 123 ? -0.945 -7.534 44.683 1.00 39.38 123 HIS A N 1
ATOM 931 C CA . HIS A 1 123 ? -0.662 -8.570 43.672 1.00 39.38 123 HIS A CA 1
ATOM 932 C C . HIS A 1 123 ? -1.713 -8.634 42.554 1.00 39.38 123 HIS A C 1
ATOM 934 O O . HIS A 1 123 ? -1.377 -8.978 41.424 1.00 39.38 123 HIS A O 1
ATOM 940 N N . GLU A 1 124 ? -2.960 -8.237 42.823 1.00 43.56 124 GLU A N 1
ATOM 941 C CA . GLU A 1 124 ? -4.001 -8.133 41.792 1.00 43.56 124 GLU A CA 1
ATOM 942 C C . GLU A 1 124 ? -3.806 -6.883 40.907 1.00 43.56 124 GLU A C 1
ATOM 944 O O . GLU A 1 124 ? -4.175 -6.874 39.735 1.00 43.56 124 GLU A O 1
ATOM 949 N N . ALA A 1 125 ? -3.141 -5.846 41.431 1.00 42.53 125 ALA A N 1
ATOM 950 C CA . ALA A 1 125 ? -2.794 -4.638 40.683 1.00 42.53 125 ALA A CA 1
ATOM 951 C C . ALA A 1 125 ? -1.494 -4.778 39.860 1.00 42.53 125 ALA A C 1
ATOM 953 O O . ALA A 1 125 ? -1.342 -4.124 38.824 1.00 42.53 125 ALA A O 1
ATOM 954 N N . SER A 1 126 ? -0.558 -5.640 40.276 1.00 45.09 126 SER A N 1
ATOM 955 C CA . SER A 1 126 ? 0.760 -5.774 39.635 1.00 45.09 126 SER A CA 1
ATOM 956 C C . SER A 1 126 ? 0.734 -6.585 38.332 1.00 45.09 126 SER A C 1
ATOM 958 O O . SER A 1 126 ? 1.442 -6.244 37.378 1.00 45.09 126 SER A O 1
ATOM 960 N N . TRP A 1 127 ? -0.119 -7.608 38.223 1.00 48.97 127 TRP A N 1
ATOM 961 C CA . TRP A 1 127 ? -0.166 -8.464 37.030 1.00 48.97 127 TRP A CA 1
ATOM 962 C C . TRP A 1 127 ? -0.809 -7.761 35.819 1.00 48.97 127 TRP A C 1
ATOM 964 O O . TRP A 1 127 ? -0.379 -7.994 34.690 1.00 48.97 127 TRP A O 1
ATOM 974 N N . TRP A 1 128 ? -1.755 -6.832 36.026 1.00 43.16 128 TRP A N 1
ATOM 975 C CA . TRP A 1 128 ? -2.337 -6.002 34.957 1.00 43.16 128 TRP A CA 1
ATOM 976 C C . TRP A 1 128 ? -1.285 -5.068 34.320 1.00 43.16 128 TRP A C 1
ATOM 978 O O . TRP A 1 128 ? -1.260 -4.831 33.105 1.00 43.16 128 TRP A O 1
ATOM 988 N N . VAL A 1 129 ? -0.343 -4.581 35.138 1.00 47.22 129 VAL A N 1
ATOM 989 C CA . VAL A 1 129 ? 0.834 -3.826 34.682 1.00 47.22 129 VAL A CA 1
ATOM 990 C C . VAL A 1 129 ? 1.852 -4.756 34.013 1.00 47.22 129 VAL A C 1
ATOM 992 O O . VAL A 1 129 ? 2.417 -4.383 32.983 1.00 47.22 129 VAL A O 1
ATOM 995 N N . GLY A 1 130 ? 2.043 -5.976 34.522 1.00 52.19 130 GLY A N 1
ATOM 996 C CA . GLY A 1 130 ? 2.871 -7.016 33.898 1.00 52.19 130 GLY A CA 1
ATOM 997 C C . GLY A 1 130 ? 2.375 -7.420 32.507 1.00 52.19 130 GLY A C 1
ATOM 998 O O . GLY A 1 130 ? 3.156 -7.460 31.561 1.00 52.19 130 GLY A O 1
ATOM 999 N N . TRP A 1 131 ? 1.065 -7.578 32.330 1.00 52.97 131 TRP A N 1
ATOM 1000 C CA . TRP A 1 131 ? 0.414 -7.841 31.045 1.00 52.97 131 TRP A CA 1
ATOM 1001 C C . TRP A 1 131 ? 0.663 -6.712 30.018 1.00 52.97 131 TRP A C 1
ATOM 1003 O O . TRP A 1 131 ? 0.915 -6.972 28.838 1.00 52.97 131 TRP A O 1
ATOM 1013 N N . ARG A 1 132 ? 0.725 -5.444 30.465 1.00 51.16 132 ARG A N 1
ATOM 1014 C CA . ARG A 1 132 ? 1.109 -4.288 29.623 1.00 51.16 132 ARG A CA 1
ATOM 1015 C C . ARG A 1 132 ? 2.575 -4.337 29.163 1.00 51.16 132 ARG A C 1
ATOM 1017 O O . ARG A 1 132 ? 2.877 -3.841 28.075 1.00 51.16 132 ARG A O 1
ATOM 1024 N N . HIS A 1 133 ? 3.475 -4.900 29.970 1.00 46.28 133 HIS A N 1
ATOM 1025 C CA . HIS A 1 133 ? 4.910 -4.994 29.668 1.00 46.28 133 HIS A CA 1
ATOM 1026 C C . HIS A 1 133 ? 5.270 -6.272 28.900 1.00 46.28 133 HIS A C 1
ATOM 1028 O O . HIS A 1 133 ? 6.059 -6.194 27.965 1.00 46.28 133 HIS A O 1
ATOM 1034 N N . ASN A 1 134 ? 4.610 -7.398 29.169 1.00 47.12 134 ASN A N 1
ATOM 1035 C CA . ASN A 1 134 ? 4.826 -8.660 28.456 1.00 47.12 134 ASN A CA 1
ATOM 1036 C C . ASN A 1 134 ? 4.381 -8.573 26.979 1.00 47.12 134 ASN A C 1
ATOM 1038 O O . ASN A 1 134 ? 4.949 -9.204 26.093 1.00 47.12 134 ASN A O 1
ATOM 1042 N N . ARG A 1 135 ? 3.449 -7.667 26.639 1.00 52.06 135 ARG A N 1
ATOM 1043 C CA . ARG A 1 135 ? 3.145 -7.342 25.229 1.00 52.06 135 ARG A CA 1
ATOM 1044 C C . ARG A 1 135 ? 4.227 -6.475 24.550 1.00 52.06 135 ARG A C 1
ATOM 1046 O O . ARG A 1 135 ? 4.237 -6.371 23.324 1.00 52.06 135 ARG A O 1
ATOM 1053 N N . ARG A 1 136 ? 5.158 -5.883 25.317 1.00 48.25 136 ARG A N 1
ATOM 1054 C CA . ARG A 1 136 ? 6.407 -5.251 24.833 1.00 48.25 136 ARG A CA 1
ATOM 1055 C C . ARG A 1 136 ? 7.590 -6.225 24.766 1.00 48.25 136 ARG A C 1
ATOM 1057 O O . ARG A 1 136 ? 8.579 -5.874 24.124 1.00 48.25 136 ARG A O 1
ATOM 1064 N N . ASP A 1 137 ? 7.465 -7.465 25.250 1.00 45.56 137 ASP A N 1
ATOM 1065 C CA . ASP A 1 137 ? 8.481 -8.523 25.076 1.00 45.56 137 ASP A CA 1
ATOM 1066 C C . ASP A 1 137 ? 8.541 -9.114 23.653 1.00 45.56 137 ASP A C 1
ATOM 1068 O O . ASP A 1 137 ? 9.199 -10.114 23.373 1.00 45.56 137 ASP A O 1
ATOM 1072 N N . SER A 1 138 ? 8.036 -8.350 22.681 1.00 48.72 138 SER A N 1
ATOM 1073 C CA . SER A 1 138 ? 8.503 -8.374 21.288 1.00 48.72 138 SER A CA 1
ATOM 1074 C C . SER A 1 138 ? 9.974 -7.924 21.129 1.00 48.72 138 SER A C 1
ATOM 1076 O O . SER A 1 138 ? 10.441 -7.708 20.012 1.00 48.72 138 SER A O 1
ATOM 1078 N N . ASN A 1 139 ? 10.749 -7.792 22.213 1.00 50.38 139 ASN A N 1
ATOM 1079 C CA . ASN A 1 139 ? 12.177 -7.467 22.164 1.00 50.38 139 ASN A CA 1
ATOM 1080 C C . ASN A 1 139 ? 13.045 -8.592 21.565 1.00 50.38 139 ASN A C 1
ATOM 1082 O O . ASN A 1 139 ? 14.149 -8.308 21.107 1.00 50.38 139 ASN A O 1
ATOM 1086 N N . ARG A 1 140 ? 12.533 -9.826 21.438 1.00 53.12 140 ARG A N 1
ATOM 1087 C CA . ARG A 1 140 ? 13.176 -10.878 20.620 1.00 53.12 140 ARG A CA 1
ATOM 1088 C C . ARG A 1 140 ? 12.993 -10.660 19.109 1.00 53.12 140 ARG A C 1
ATOM 1090 O O . ARG A 1 140 ? 13.822 -11.097 18.322 1.00 53.12 140 ARG A O 1
ATOM 1097 N N . ALA A 1 141 ? 11.952 -9.934 18.692 1.00 53.00 141 ALA A N 1
ATOM 1098 C CA . ALA A 1 141 ? 11.755 -9.546 17.291 1.00 53.00 141 ALA A CA 1
ATOM 1099 C C . ALA A 1 141 ? 12.602 -8.319 16.900 1.00 53.00 141 ALA A C 1
ATOM 1101 O O . ALA A 1 141 ? 12.973 -8.168 15.739 1.00 53.00 141 ALA A O 1
ATOM 1102 N N . ARG A 1 142 ? 12.968 -7.465 17.867 1.00 59.34 142 ARG A N 1
ATOM 1103 C CA . ARG A 1 142 ? 13.877 -6.325 17.652 1.00 59.34 142 ARG A CA 1
ATOM 1104 C C . ARG A 1 142 ? 15.320 -6.745 17.387 1.00 59.34 142 ARG A C 1
ATOM 1106 O O . ARG A 1 142 ? 15.962 -6.124 16.552 1.00 59.34 142 ARG A O 1
ATOM 1113 N N . THR A 1 143 ? 15.827 -7.787 18.042 1.00 58.84 143 THR A N 1
ATOM 1114 C CA . THR A 1 143 ? 17.170 -8.316 17.746 1.00 58.84 143 THR A CA 1
ATOM 1115 C C . THR A 1 143 ? 17.207 -9.007 16.381 1.00 58.84 143 THR A C 1
ATOM 1117 O O . THR A 1 143 ? 18.127 -8.769 15.602 1.00 58.84 143 THR A O 1
ATOM 1120 N N . LEU A 1 144 ? 16.160 -9.762 16.026 1.00 62.62 144 LEU A N 1
ATOM 1121 C CA . LEU A 1 144 ? 16.013 -10.365 14.694 1.00 62.62 144 LEU A CA 1
ATOM 1122 C C . LEU A 1 144 ? 15.908 -9.317 13.572 1.00 62.62 144 LEU A C 1
ATOM 1124 O O . LEU A 1 144 ? 16.478 -9.520 12.503 1.00 62.62 144 LEU A O 1
ATOM 1128 N N . LEU A 1 145 ? 15.264 -8.172 13.832 1.00 72.12 145 LEU A N 1
ATOM 1129 C CA . LEU A 1 145 ? 15.165 -7.054 12.884 1.00 72.12 145 LEU A CA 1
ATOM 1130 C C . LEU A 1 145 ? 16.520 -6.474 12.456 1.00 72.12 145 LEU A C 1
ATOM 1132 O O . LEU A 1 145 ? 16.608 -5.963 11.346 1.00 72.12 145 LEU A O 1
ATOM 1136 N N . TRP A 1 146 ? 17.561 -6.551 13.291 1.00 74.56 146 TRP A N 1
ATOM 1137 C CA . TRP A 1 146 ? 18.902 -6.051 12.949 1.00 74.56 146 TRP A CA 1
ATOM 1138 C C . TRP A 1 146 ? 19.861 -7.163 12.510 1.00 74.56 146 TRP A C 1
ATOM 1140 O O . TRP A 1 146 ? 20.674 -6.949 11.616 1.00 74.56 146 TRP A O 1
ATOM 1150 N N . VAL A 1 147 ? 19.749 -8.371 13.067 1.00 86.00 147 VAL A N 1
ATOM 1151 C CA . VAL A 1 147 ? 20.652 -9.486 12.726 1.00 86.00 147 VAL A CA 1
ATOM 1152 C C . VAL A 1 147 ? 20.389 -10.032 11.320 1.00 86.00 147 VAL A C 1
ATOM 1154 O O . VAL A 1 147 ? 21.336 -10.299 10.584 1.00 86.00 147 VAL A O 1
ATOM 1157 N N . ILE A 1 148 ? 19.122 -10.149 10.909 1.00 83.25 148 ILE A N 1
ATOM 1158 C CA . ILE A 1 148 ? 18.748 -10.655 9.578 1.00 83.25 148 ILE A CA 1
ATOM 1159 C C . ILE A 1 148 ? 19.290 -9.771 8.437 1.00 83.25 148 ILE A C 1
ATOM 1161 O O . ILE A 1 148 ? 19.919 -10.324 7.533 1.00 83.25 148 ILE A O 1
ATOM 1165 N N . PRO A 1 149 ? 19.124 -8.430 8.440 1.00 88.38 149 PRO A N 1
ATOM 1166 C CA . PRO A 1 149 ? 19.679 -7.596 7.375 1.00 88.38 149 PRO A CA 1
ATOM 1167 C C . PRO A 1 149 ? 21.210 -7.562 7.383 1.00 88.38 149 PRO A C 1
ATOM 1169 O O . PRO A 1 149 ? 21.801 -7.532 6.310 1.00 88.38 149 PRO A O 1
ATOM 1172 N N . ILE A 1 150 ? 21.867 -7.626 8.548 1.00 92.56 150 ILE A N 1
ATOM 1173 C CA . ILE A 1 150 ? 23.338 -7.699 8.624 1.00 92.56 150 ILE A CA 1
ATOM 1174 C C . ILE A 1 150 ? 23.845 -9.017 8.025 1.00 92.56 150 ILE A C 1
ATOM 1176 O O . ILE A 1 150 ? 24.803 -9.017 7.254 1.00 92.56 150 ILE A O 1
ATOM 1180 N N . LEU A 1 151 ? 23.184 -10.137 8.323 1.00 93.94 151 LEU A N 1
ATOM 1181 C CA . LEU A 1 151 ? 23.548 -11.443 7.778 1.00 93.94 151 LEU A CA 1
ATOM 1182 C C . LEU A 1 151 ? 23.280 -11.526 6.267 1.00 93.94 151 LEU A C 1
ATOM 1184 O O . LEU A 1 151 ? 24.121 -12.035 5.530 1.00 93.94 151 LEU A O 1
ATOM 1188 N N . LEU A 1 152 ? 22.170 -10.957 5.785 1.00 93.75 152 LEU A N 1
ATOM 1189 C CA . LEU A 1 152 ? 21.896 -10.801 4.351 1.00 93.75 152 LEU A CA 1
ATOM 1190 C C . LEU A 1 152 ? 22.930 -9.899 3.663 1.00 93.75 152 LEU A C 1
ATOM 1192 O O . LEU A 1 152 ? 23.376 -10.207 2.560 1.00 93.75 152 LEU A O 1
ATOM 1196 N N . LEU A 1 153 ? 23.359 -8.815 4.311 1.00 93.88 153 LEU A N 1
ATOM 1197 C CA . LEU A 1 153 ? 24.403 -7.935 3.791 1.00 93.88 153 LEU A CA 1
ATOM 1198 C C . LEU A 1 153 ? 25.737 -8.691 3.667 1.00 93.88 153 LEU A C 1
ATOM 1200 O O . LEU A 1 153 ? 26.358 -8.678 2.610 1.00 93.88 153 LEU A O 1
ATOM 1204 N N . LEU A 1 154 ? 26.155 -9.423 4.699 1.00 94.75 154 LEU A N 1
ATOM 1205 C CA . LEU A 1 154 ? 27.377 -10.232 4.640 1.00 94.75 154 LEU A CA 1
ATOM 1206 C C . LEU A 1 154 ? 27.292 -11.337 3.580 1.00 94.75 154 LEU A C 1
ATOM 1208 O O . LEU A 1 154 ? 28.255 -11.554 2.846 1.00 94.75 154 LEU A O 1
ATOM 1212 N N . LEU A 1 155 ? 26.132 -11.985 3.444 1.00 94.06 155 LEU A N 1
ATOM 1213 C CA . LEU A 1 155 ? 25.895 -12.990 2.410 1.00 94.06 155 LEU A CA 1
ATOM 1214 C C . LEU A 1 155 ? 25.993 -12.385 1.004 1.00 94.06 155 LEU A C 1
ATOM 1216 O O . LEU A 1 155 ? 26.655 -12.950 0.138 1.00 94.06 155 LEU A O 1
ATOM 1220 N N . THR A 1 156 ? 25.370 -11.227 0.775 1.00 94.12 156 THR A N 1
ATOM 1221 C CA . THR A 1 156 ? 25.411 -10.535 -0.525 1.00 94.12 156 THR A CA 1
ATOM 1222 C C . THR A 1 156 ? 26.814 -10.042 -0.873 1.00 94.12 156 THR A C 1
ATOM 1224 O O . THR A 1 156 ? 27.241 -10.216 -2.015 1.00 94.12 156 THR A O 1
ATOM 1227 N N . LEU A 1 157 ? 27.573 -9.505 0.090 1.00 93.50 157 LEU A N 1
ATOM 1228 C CA . LEU A 1 157 ? 28.983 -9.160 -0.119 1.00 93.50 157 LEU A CA 1
ATOM 1229 C C . LEU A 1 157 ? 29.836 -10.399 -0.425 1.00 93.50 157 LEU A C 1
ATOM 1231 O O . LEU A 1 157 ? 30.650 -10.354 -1.348 1.00 93.50 157 LEU A O 1
ATOM 1235 N N . GLY A 1 158 ? 29.626 -11.504 0.295 1.00 90.81 158 GLY A N 1
ATOM 1236 C CA . GLY A 1 158 ? 30.322 -12.767 0.047 1.00 90.81 158 GLY A CA 1
ATOM 1237 C C . GLY A 1 158 ? 30.046 -13.318 -1.354 1.00 90.81 158 GLY A C 1
ATOM 1238 O O . GLY A 1 158 ? 30.979 -13.639 -2.089 1.00 90.81 158 GLY A O 1
ATOM 1239 N N . LEU A 1 159 ? 28.776 -13.350 -1.769 1.00 88.62 159 LEU A N 1
ATOM 1240 C CA . LEU A 1 159 ? 28.378 -13.820 -3.099 1.00 88.62 159 LEU A CA 1
ATOM 1241 C C . LEU A 1 159 ? 28.942 -12.924 -4.215 1.00 88.62 159 LEU A C 1
ATOM 1243 O O . LEU A 1 159 ? 29.415 -13.428 -5.231 1.00 88.62 159 LEU A O 1
ATOM 1247 N N . ASN A 1 160 ? 28.952 -11.604 -4.007 1.00 89.75 160 ASN A N 1
ATOM 1248 C CA . ASN A 1 160 ? 29.533 -10.633 -4.938 1.00 89.75 160 ASN A CA 1
ATOM 1249 C C . ASN A 1 160 ? 31.056 -10.820 -5.077 1.00 89.75 160 ASN A C 1
ATOM 1251 O O . ASN A 1 160 ? 31.578 -10.802 -6.190 1.00 89.75 160 ASN A O 1
ATOM 1255 N N . ALA A 1 161 ? 31.773 -11.070 -3.976 1.00 89.50 161 ALA A N 1
ATOM 1256 C CA . ALA A 1 161 ? 33.210 -11.344 -4.012 1.00 89.50 161 ALA A CA 1
ATOM 1257 C C . ALA A 1 161 ? 33.532 -12.642 -4.774 1.00 89.50 161 ALA A C 1
ATOM 1259 O O . ALA A 1 161 ? 34.429 -12.663 -5.622 1.00 89.50 161 ALA A O 1
ATOM 1260 N N . VAL A 1 162 ? 32.758 -13.707 -4.538 1.00 88.94 162 VAL A N 1
ATOM 1261 C CA . VAL A 1 162 ? 32.908 -14.977 -5.264 1.00 88.94 162 VAL A CA 1
ATOM 1262 C C . VAL A 1 162 ? 32.603 -14.795 -6.753 1.00 88.94 162 VAL A C 1
ATOM 1264 O O . VAL A 1 162 ? 33.378 -15.270 -7.585 1.00 88.94 162 VAL A O 1
ATOM 1267 N N . LEU A 1 163 ? 31.548 -14.057 -7.109 1.00 85.06 163 LEU A N 1
ATOM 1268 C CA . LEU A 1 163 ? 31.181 -13.804 -8.503 1.00 85.06 163 LEU A CA 1
ATOM 1269 C C . LEU A 1 163 ? 32.259 -13.004 -9.249 1.00 85.06 163 LEU A C 1
ATOM 1271 O O . LEU A 1 163 ? 32.636 -13.386 -10.354 1.00 85.06 163 LEU A O 1
ATOM 1275 N N . ARG A 1 164 ? 32.817 -11.956 -8.628 1.00 81.62 164 ARG A N 1
ATOM 1276 C CA . ARG A 1 164 ? 33.946 -11.191 -9.192 1.00 81.62 164 ARG A CA 1
ATOM 1277 C C . ARG A 1 164 ? 35.152 -12.091 -9.447 1.00 81.62 164 ARG A C 1
ATOM 1279 O O . ARG A 1 164 ? 35.651 -12.135 -10.565 1.00 81.62 164 ARG A O 1
ATOM 1286 N N . SER A 1 165 ? 35.518 -12.915 -8.462 1.00 81.19 165 SER A N 1
ATOM 1287 C CA . SER A 1 165 ? 36.626 -13.866 -8.614 1.00 81.19 165 SER A CA 1
ATOM 1288 C C . SER A 1 165 ? 36.392 -14.899 -9.728 1.00 81.19 165 SER A C 1
ATOM 1290 O O . SER A 1 165 ? 37.340 -15.386 -10.337 1.00 81.19 165 SER A O 1
ATOM 1292 N N . ALA A 1 166 ? 35.136 -15.263 -10.008 1.00 78.88 166 ALA A N 1
ATOM 1293 C CA . ALA A 1 166 ? 34.785 -16.178 -11.092 1.00 78.88 166 ALA A CA 1
ATOM 1294 C C . ALA A 1 166 ? 34.842 -15.501 -12.471 1.00 78.88 166 ALA A C 1
ATOM 1296 O O . ALA A 1 166 ? 35.326 -16.112 -13.422 1.00 78.88 166 ALA A O 1
ATOM 1297 N N . ILE A 1 167 ? 34.405 -14.244 -12.572 1.00 79.38 167 ILE A N 1
ATOM 1298 C CA . ILE A 1 167 ? 34.462 -13.454 -13.808 1.00 79.38 167 ILE A CA 1
ATOM 1299 C C . ILE A 1 167 ? 35.917 -13.203 -14.215 1.00 79.38 167 ILE A C 1
ATOM 1301 O O . ILE A 1 167 ? 36.265 -13.458 -15.365 1.00 79.38 167 ILE A O 1
ATOM 1305 N N . ASP A 1 168 ? 36.782 -12.814 -13.276 1.00 77.88 168 ASP A N 1
ATOM 1306 C CA . ASP A 1 168 ? 38.201 -12.560 -13.561 1.00 77.88 168 ASP A CA 1
ATOM 1307 C C . ASP A 1 168 ? 38.912 -13.824 -14.076 1.00 77.88 168 ASP A C 1
ATOM 1309 O O . ASP A 1 168 ? 39.674 -13.774 -15.044 1.00 77.88 168 ASP A O 1
ATOM 1313 N N . ARG A 1 169 ? 38.596 -14.990 -13.490 1.00 75.44 169 ARG A N 1
ATOM 1314 C CA . ARG A 1 169 ? 39.103 -16.292 -13.955 1.00 75.44 169 ARG A CA 1
ATOM 1315 C C . ARG A 1 169 ? 38.608 -16.643 -15.360 1.00 75.44 169 ARG A C 1
ATOM 1317 O O . ARG A 1 169 ? 39.406 -17.087 -16.182 1.00 75.44 169 ARG A O 1
ATOM 1324 N N . ASN A 1 170 ? 37.327 -16.419 -15.654 1.00 76.56 170 ASN A N 1
ATOM 1325 C CA . ASN A 1 170 ? 36.755 -16.704 -16.973 1.00 76.56 170 ASN A CA 1
ATOM 1326 C C . ASN A 1 170 ? 37.297 -15.765 -18.059 1.00 76.56 170 ASN A C 1
ATOM 1328 O O . ASN A 1 170 ? 37.560 -16.212 -19.173 1.00 76.56 170 ASN A O 1
ATOM 1332 N N . ILE A 1 171 ? 37.502 -14.482 -17.746 1.00 73.19 171 ILE A N 1
ATOM 1333 C CA . ILE A 1 171 ?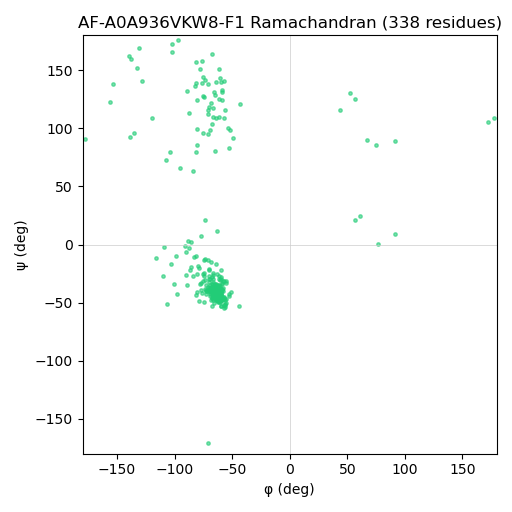 38.090 -13.510 -18.678 1.00 73.19 171 ILE A CA 1
ATOM 1334 C C . ILE A 1 171 ? 39.539 -13.892 -18.990 1.00 73.19 171 ILE A C 1
ATOM 1336 O O . ILE A 1 171 ? 39.923 -13.918 -20.158 1.00 73.19 171 ILE A O 1
ATOM 1340 N N . ALA A 1 172 ? 40.327 -14.265 -17.976 1.00 70.88 172 ALA A N 1
ATOM 1341 C CA . ALA A 1 172 ? 41.701 -14.720 -18.178 1.00 70.88 172 ALA A CA 1
ATOM 1342 C C . ALA A 1 172 ? 41.774 -15.969 -19.080 1.00 70.88 172 ALA A C 1
ATOM 1344 O O . ALA A 1 172 ? 42.625 -16.046 -19.965 1.00 70.88 172 ALA A O 1
ATOM 1345 N N . GLN A 1 173 ? 40.844 -16.915 -18.911 1.00 70.56 173 GLN A N 1
ATOM 1346 C CA . GLN A 1 173 ? 40.744 -18.105 -19.764 1.00 70.56 173 GLN A CA 1
ATOM 1347 C C . GLN A 1 173 ? 40.278 -17.779 -21.191 1.00 70.56 173 GLN A C 1
ATOM 1349 O O . GLN A 1 173 ? 40.805 -18.347 -22.145 1.00 70.56 173 GLN A O 1
ATOM 1354 N N . ALA A 1 174 ? 39.339 -16.844 -21.363 1.00 65.38 174 ALA A N 1
ATOM 1355 C CA . ALA A 1 174 ? 38.854 -16.422 -22.677 1.00 65.38 174 ALA A CA 1
ATOM 1356 C C . ALA A 1 174 ? 39.931 -15.680 -23.488 1.00 65.38 174 ALA A C 1
ATOM 1358 O O . ALA A 1 174 ? 40.047 -15.896 -24.693 1.00 65.38 174 ALA A O 1
ATOM 1359 N N . ILE A 1 175 ? 40.753 -14.858 -22.827 1.00 64.81 175 ILE A N 1
ATOM 1360 C CA . ILE A 1 175 ? 41.894 -14.179 -23.457 1.00 64.81 175 ILE A CA 1
ATOM 1361 C C . ILE A 1 175 ? 42.980 -15.198 -23.832 1.00 64.81 175 ILE A C 1
ATOM 1363 O O . ILE A 1 175 ? 43.527 -15.126 -24.928 1.00 64.81 175 ILE A O 1
ATOM 1367 N N . ALA A 1 176 ? 43.247 -16.190 -22.976 1.00 63.34 176 ALA A N 1
ATOM 1368 C CA . ALA A 1 176 ? 44.197 -17.263 -23.279 1.00 63.34 176 ALA A CA 1
ATOM 1369 C C . ALA A 1 176 ? 43.731 -18.184 -24.428 1.00 63.34 176 ALA A C 1
ATOM 1371 O O . ALA A 1 176 ? 44.559 -18.724 -25.159 1.00 63.34 176 ALA A O 1
ATOM 1372 N N . ALA A 1 177 ? 42.416 -18.351 -24.610 1.00 61.88 177 ALA A N 1
ATOM 1373 C CA . ALA A 1 177 ? 41.825 -19.158 -25.680 1.00 61.88 177 ALA A CA 1
ATOM 1374 C C . ALA A 1 177 ? 41.689 -18.413 -27.026 1.00 61.88 177 ALA A C 1
ATOM 1376 O O . ALA A 1 177 ? 41.395 -19.036 -28.050 1.00 61.88 177 ALA A O 1
ATOM 1377 N N . ALA A 1 178 ? 41.903 -17.095 -27.055 1.00 48.62 178 ALA A N 1
ATOM 1378 C CA . ALA A 1 178 ? 41.810 -16.290 -28.266 1.00 48.62 178 ALA A CA 1
ATOM 1379 C C . ALA A 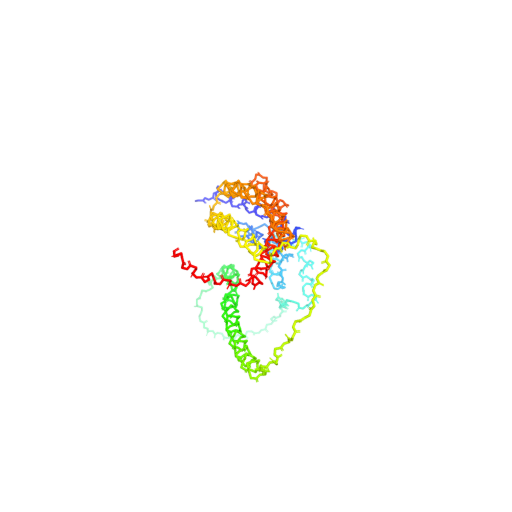1 178 ? 43.101 -16.388 -29.102 1.00 48.62 178 ALA A C 1
ATOM 1381 O O . ALA A 1 178 ? 43.949 -15.500 -29.086 1.00 48.62 178 ALA A O 1
ATOM 1382 N N . GLN A 1 179 ? 43.253 -17.474 -29.865 1.00 56.50 179 GLN A N 1
ATOM 1383 C CA . GLN A 1 179 ? 44.231 -17.524 -30.957 1.00 56.50 179 GLN A CA 1
ATOM 1384 C C . GLN A 1 179 ? 43.748 -16.669 -32.147 1.00 56.50 179 GLN A C 1
ATOM 1386 O O . GLN A 1 179 ? 42.551 -16.679 -32.459 1.00 56.50 179 GLN A O 1
ATOM 1391 N N . PRO A 1 180 ? 44.641 -15.948 -32.851 1.00 52.81 180 PRO A N 1
ATOM 1392 C CA . PRO A 1 180 ? 44.261 -15.174 -34.027 1.00 52.81 180 PRO A CA 1
ATOM 1393 C C . PRO A 1 180 ? 43.833 -16.115 -35.162 1.00 52.81 180 PRO A C 1
ATOM 1395 O O . PRO A 1 180 ? 44.623 -16.923 -35.650 1.00 52.81 180 PRO A O 1
ATOM 1398 N N . ARG A 1 181 ? 42.568 -16.020 -35.595 1.00 52.62 181 ARG A N 1
ATOM 1399 C CA . ARG A 1 181 ? 42.088 -16.715 -36.801 1.00 52.62 181 ARG A CA 1
ATOM 1400 C C . ARG A 1 181 ? 42.688 -16.059 -38.053 1.00 52.62 181 ARG A C 1
ATOM 1402 O O . ARG A 1 181 ? 42.703 -14.829 -38.120 1.00 52.62 181 ARG A O 1
ATOM 1409 N N . PRO A 1 182 ? 43.130 -16.836 -39.059 1.00 53.44 182 PRO A N 1
ATOM 1410 C CA . PRO A 1 182 ? 43.559 -16.274 -40.333 1.00 53.44 182 PRO A CA 1
ATOM 1411 C C . PRO A 1 182 ? 42.381 -15.588 -41.040 1.00 53.44 182 PRO A C 1
ATOM 1413 O O . PRO A 1 182 ? 41.246 -16.070 -41.005 1.00 53.44 182 PRO A O 1
ATOM 1416 N N . ALA A 1 183 ? 42.667 -14.435 -41.647 1.00 49.56 183 ALA A N 1
ATOM 1417 C CA . ALA A 1 183 ? 41.701 -13.570 -42.310 1.00 49.56 183 ALA A CA 1
ATOM 1418 C C . ALA A 1 183 ? 40.965 -14.306 -43.443 1.00 49.56 183 ALA A C 1
ATOM 1420 O O . ALA A 1 183 ? 41.588 -14.842 -44.358 1.00 49.56 183 ALA A O 1
ATOM 1421 N N . ALA A 1 184 ? 39.633 -14.315 -43.375 1.00 44.31 184 ALA A N 1
ATOM 1422 C CA . ALA A 1 184 ? 38.778 -14.899 -44.397 1.00 44.31 184 ALA A CA 1
ATOM 1423 C C . ALA A 1 184 ? 38.733 -14.005 -45.646 1.00 44.31 184 ALA A C 1
ATOM 1425 O O . ALA A 1 184 ? 38.438 -12.812 -45.571 1.00 44.31 184 ALA A O 1
ATOM 1426 N N . THR A 1 185 ? 39.017 -14.608 -46.797 1.00 49.72 185 THR A N 1
ATOM 1427 C CA . THR A 1 185 ? 38.883 -14.028 -48.136 1.00 49.72 185 THR A CA 1
ATOM 1428 C C . THR A 1 185 ? 37.410 -13.741 -48.448 1.00 49.72 185 THR A C 1
ATOM 1430 O O . THR A 1 185 ? 36.559 -14.616 -48.296 1.00 49.72 185 THR A O 1
ATOM 1433 N N . ALA A 1 186 ? 37.101 -12.517 -48.883 1.00 46.16 186 ALA A N 1
ATOM 1434 C CA . ALA A 1 186 ? 35.752 -12.099 -49.266 1.00 46.16 186 ALA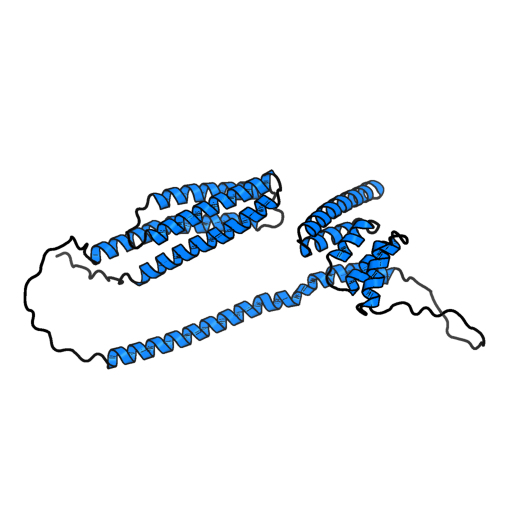 A CA 1
ATOM 1435 C C . ALA A 1 186 ? 35.342 -12.650 -50.646 1.00 46.16 186 ALA A C 1
ATOM 1437 O O . ALA A 1 186 ? 36.132 -12.609 -51.588 1.00 46.16 186 ALA A O 1
ATOM 1438 N N . LEU A 1 187 ? 34.085 -13.091 -50.773 1.00 44.38 1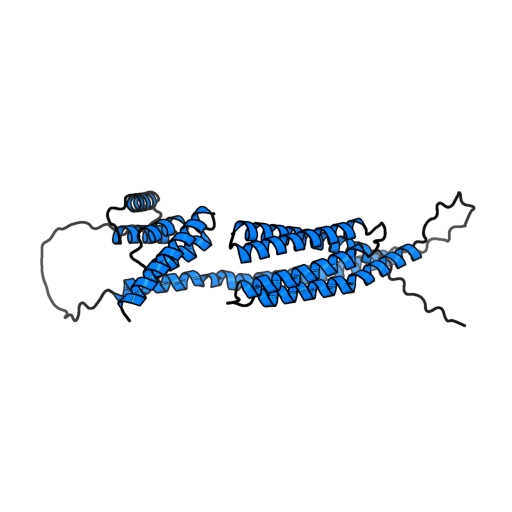87 LEU A N 1
ATOM 1439 C CA . LEU A 1 187 ? 33.387 -13.388 -52.034 1.00 44.38 187 LEU A CA 1
ATOM 1440 C C . LEU A 1 187 ? 31.912 -12.900 -51.957 1.00 44.38 187 LEU A C 1
ATOM 1442 O O . LEU A 1 187 ? 31.448 -12.577 -50.863 1.00 44.38 187 LEU A O 1
ATOM 1446 N N . PRO A 1 188 ? 31.209 -12.738 -53.101 1.00 57.47 188 PRO A N 1
ATOM 1447 C CA . PRO A 1 188 ? 30.465 -11.512 -53.417 1.00 57.47 188 PRO A CA 1
ATOM 1448 C C . PRO A 1 188 ? 28.934 -11.554 -53.218 1.00 57.47 188 PRO A C 1
ATOM 1450 O O . PRO A 1 188 ? 28.324 -12.612 -53.163 1.00 57.47 188 PRO A O 1
ATOM 1453 N N . ALA A 1 189 ? 28.374 -10.333 -53.225 1.00 50.16 189 ALA A N 1
ATOM 1454 C CA . ALA A 1 189 ? 27.038 -9.856 -53.629 1.00 50.16 189 ALA A CA 1
ATOM 1455 C C . ALA A 1 189 ? 25.741 -10.432 -53.001 1.00 50.16 189 ALA A C 1
ATOM 1457 O O . ALA A 1 189 ? 25.429 -11.616 -53.048 1.00 50.16 189 ALA A O 1
ATOM 1458 N N . LEU A 1 190 ? 24.953 -9.479 -52.488 1.00 54.09 190 LEU A N 1
ATOM 1459 C CA . LEU A 1 190 ? 23.693 -9.551 -51.736 1.00 54.09 190 LEU A CA 1
ATOM 1460 C C . LEU A 1 190 ? 22.432 -9.860 -52.577 1.00 54.09 190 LEU A C 1
ATOM 1462 O O . LEU A 1 190 ? 22.364 -9.449 -53.735 1.00 54.09 190 LEU A O 1
ATOM 1466 N N . PRO A 1 191 ? 21.360 -10.382 -51.942 1.00 51.03 191 PRO A N 1
ATOM 1467 C CA . PRO A 1 191 ? 19.962 -10.158 -52.325 1.00 51.03 191 PRO A CA 1
ATOM 1468 C C . PRO A 1 191 ? 19.272 -9.115 -51.389 1.00 51.03 191 PRO A C 1
ATOM 1470 O O . PRO A 1 191 ? 19.897 -8.631 -50.444 1.00 51.03 191 PRO A O 1
ATOM 1473 N N . PRO A 1 192 ? 18.029 -8.669 -51.676 1.00 52.72 192 PRO A N 1
ATOM 1474 C CA . PRO A 1 192 ? 17.593 -7.281 -51.504 1.00 52.72 192 PRO A CA 1
ATOM 1475 C C . PRO A 1 192 ? 17.332 -6.853 -50.053 1.00 52.72 192 PRO A C 1
ATOM 1477 O O . PRO A 1 192 ? 16.813 -7.596 -49.222 1.00 52.72 192 PRO A O 1
ATOM 1480 N N . ILE A 1 193 ? 17.668 -5.590 -49.800 1.00 51.56 193 ILE A N 1
ATOM 1481 C CA . ILE A 1 193 ? 17.561 -4.869 -48.533 1.00 51.56 193 ILE A CA 1
ATOM 1482 C C . ILE A 1 193 ? 16.076 -4.642 -48.209 1.00 51.56 193 ILE A C 1
ATOM 1484 O O . ILE A 1 193 ? 15.462 -3.687 -48.680 1.00 51.56 193 ILE A O 1
ATOM 1488 N N . ILE A 1 194 ? 15.496 -5.492 -47.358 1.00 53.56 194 ILE A N 1
ATOM 1489 C CA . ILE A 1 194 ? 14.492 -5.000 -46.405 1.00 53.56 194 ILE A CA 1
ATOM 1490 C C . ILE A 1 194 ? 15.224 -3.943 -45.581 1.00 53.56 194 ILE A C 1
ATOM 1492 O O . ILE A 1 194 ? 16.349 -4.210 -45.163 1.00 53.56 194 ILE A O 1
ATOM 1496 N N . GLN A 1 195 ? 14.637 -2.756 -45.410 1.00 47.72 195 GLN A N 1
ATOM 1497 C CA . GLN A 1 195 ? 15.188 -1.635 -44.640 1.00 47.72 195 GLN A CA 1
ATOM 1498 C C . GLN A 1 195 ? 15.577 -2.092 -43.224 1.00 47.72 195 GLN A C 1
ATOM 1500 O O . GLN A 1 195 ? 14.815 -1.983 -42.268 1.00 47.72 195 GLN A O 1
ATOM 1505 N N . ALA A 1 196 ? 16.769 -2.662 -43.093 1.00 53.50 196 ALA A N 1
ATOM 1506 C CA . ALA A 1 196 ? 17.369 -3.004 -41.831 1.00 53.50 196 ALA A CA 1
ATOM 1507 C C . ALA A 1 196 ? 17.832 -1.677 -41.247 1.00 53.50 196 ALA A C 1
ATOM 1509 O O . ALA A 1 196 ? 18.883 -1.159 -41.622 1.00 53.50 196 ALA A O 1
ATOM 1510 N N . GLU A 1 197 ? 17.003 -1.092 -40.384 1.00 60.06 197 GLU A N 1
ATOM 1511 C CA . GLU A 1 197 ? 17.427 -0.020 -39.490 1.00 60.06 197 GLU A CA 1
ATOM 1512 C C . GLU A 1 197 ? 18.793 -0.390 -38.911 1.00 60.06 197 GLU A C 1
ATOM 1514 O O . GLU A 1 197 ? 18.954 -1.463 -38.314 1.00 60.06 197 GLU A O 1
ATOM 1519 N N . LEU A 1 198 ? 19.785 0.468 -39.158 1.00 61.62 198 LEU A N 1
ATOM 1520 C CA . LEU A 1 198 ? 21.156 0.218 -38.745 1.00 61.62 198 LEU A CA 1
ATOM 1521 C C . LEU A 1 198 ? 21.188 0.005 -37.219 1.00 61.62 198 LEU A C 1
ATOM 1523 O O . LEU A 1 198 ? 20.487 0.695 -36.475 1.00 61.62 198 LEU A O 1
ATOM 1527 N N . PRO A 1 199 ? 22.001 -0.933 -36.708 1.00 68.06 199 PRO A N 1
ATOM 1528 C CA . PRO A 1 199 ? 22.074 -1.199 -35.270 1.00 68.06 199 PRO A CA 1
ATOM 1529 C C . PRO A 1 199 ? 22.410 0.063 -34.454 1.00 68.06 199 PRO A C 1
ATOM 1531 O O . PRO A 1 199 ? 21.855 0.257 -33.378 1.00 68.06 199 PRO A O 1
ATOM 1534 N N . SER A 1 200 ? 23.207 0.982 -35.010 1.00 68.44 200 SER A N 1
ATOM 1535 C CA . SER A 1 200 ? 23.542 2.268 -34.388 1.00 68.44 200 SER A CA 1
ATOM 1536 C C . SER A 1 200 ? 22.346 3.214 -34.209 1.00 68.44 200 SER A C 1
ATOM 1538 O O . SER A 1 200 ? 22.259 3.885 -33.182 1.00 68.44 200 SER A O 1
ATOM 1540 N N . THR A 1 201 ? 21.403 3.272 -35.159 1.00 72.31 201 THR A N 1
ATOM 1541 C CA . THR A 1 201 ? 20.188 4.099 -35.018 1.00 72.31 201 THR A CA 1
ATOM 1542 C C . THR A 1 201 ? 19.218 3.490 -34.011 1.00 72.31 201 THR A C 1
ATOM 1544 O O . THR A 1 201 ? 18.602 4.220 -33.236 1.00 72.31 201 THR A O 1
ATOM 1547 N N . ARG A 1 202 ? 19.139 2.154 -33.950 1.00 73.00 202 ARG A N 1
ATOM 1548 C CA . ARG A 1 202 ? 18.340 1.438 -32.945 1.00 73.00 202 ARG A CA 1
ATOM 1549 C C . ARG A 1 202 ? 18.863 1.672 -31.524 1.00 73.00 202 ARG A C 1
ATOM 1551 O O . ARG A 1 202 ? 18.072 1.957 -30.626 1.00 73.00 202 ARG A O 1
ATOM 1558 N N . ASP A 1 203 ? 20.176 1.593 -31.328 1.00 80.81 203 ASP A N 1
ATOM 1559 C CA . ASP A 1 203 ? 20.817 1.829 -30.030 1.00 80.81 203 ASP A CA 1
ATOM 1560 C C . ASP A 1 203 ? 20.661 3.290 -29.575 1.00 80.81 203 ASP A C 1
ATOM 1562 O O . ASP A 1 203 ? 20.345 3.550 -28.411 1.00 80.81 203 ASP A O 1
ATOM 1566 N N . ALA A 1 204 ? 20.785 4.248 -30.500 1.00 83.44 204 ALA A N 1
ATOM 1567 C CA . ALA A 1 204 ? 20.541 5.663 -30.223 1.00 83.44 204 ALA A CA 1
ATOM 1568 C C . ALA A 1 204 ? 19.085 5.936 -29.799 1.00 83.44 204 ALA A C 1
ATOM 1570 O O . ALA A 1 204 ? 18.860 6.648 -28.819 1.00 83.44 204 ALA A O 1
ATOM 1571 N N . ALA A 1 205 ? 18.100 5.334 -30.478 1.00 84.94 205 ALA A N 1
ATOM 1572 C CA . ALA A 1 205 ? 16.684 5.465 -30.124 1.00 84.94 205 ALA A CA 1
ATOM 1573 C C . ALA A 1 205 ? 16.371 4.877 -28.736 1.00 84.94 205 ALA A C 1
ATOM 1575 O O . ALA A 1 205 ? 15.634 5.478 -27.955 1.00 84.94 205 ALA A O 1
ATOM 1576 N N . VAL A 1 206 ? 16.973 3.732 -28.388 1.00 87.19 206 VAL A N 1
ATOM 1577 C CA . VAL A 1 206 ? 16.846 3.132 -27.049 1.00 87.19 206 VAL A CA 1
ATOM 1578 C C . VAL A 1 206 ? 17.421 4.051 -25.971 1.00 87.19 206 VAL A C 1
ATOM 1580 O O . VAL A 1 206 ? 16.770 4.270 -24.951 1.00 87.19 206 VAL A O 1
ATOM 1583 N N . LEU A 1 207 ? 18.613 4.613 -26.183 1.00 87.38 207 LEU A N 1
ATOM 1584 C CA . LEU A 1 207 ? 19.232 5.527 -25.218 1.00 87.38 207 LEU A CA 1
ATOM 1585 C C . LEU A 1 207 ? 18.438 6.830 -25.057 1.00 87.38 207 LEU A C 1
ATOM 1587 O O . LEU A 1 207 ? 18.269 7.287 -23.928 1.00 87.38 207 LEU A O 1
ATOM 1591 N N . ALA A 1 208 ? 17.917 7.392 -26.153 1.00 88.69 208 ALA A N 1
ATOM 1592 C CA . ALA A 1 208 ? 17.063 8.580 -26.127 1.00 88.69 208 ALA A CA 1
ATOM 1593 C C . ALA A 1 208 ? 15.751 8.330 -25.366 1.00 88.69 208 ALA A C 1
ATOM 1595 O O . ALA A 1 208 ? 15.332 9.148 -24.552 1.00 88.69 208 ALA A O 1
ATOM 1596 N N . TYR A 1 209 ? 15.131 7.169 -25.575 1.00 91.12 209 TYR A N 1
ATOM 1597 C CA . TYR A 1 209 ? 13.942 6.770 -24.830 1.00 91.12 209 TYR A CA 1
ATOM 1598 C C . TYR A 1 209 ? 14.228 6.609 -23.328 1.00 91.12 209 TYR A C 1
ATOM 1600 O O . TYR A 1 209 ? 13.488 7.115 -22.484 1.00 91.12 209 TYR A O 1
ATOM 1608 N N . LEU A 1 210 ? 15.319 5.922 -22.969 1.00 90.38 210 LEU A N 1
ATOM 1609 C CA . LEU A 1 210 ? 15.679 5.708 -21.565 1.00 90.38 210 LEU A CA 1
ATOM 1610 C C . LEU A 1 210 ? 16.000 7.026 -20.848 1.00 90.38 210 LEU A C 1
ATOM 1612 O O . LEU A 1 210 ? 15.581 7.199 -19.705 1.00 90.38 210 LEU A O 1
ATOM 1616 N N . SER A 1 211 ? 16.687 7.960 -21.514 1.00 89.69 211 SER A N 1
ATOM 1617 C CA . SER A 1 211 ? 16.978 9.280 -20.943 1.00 89.69 211 SER A CA 1
ATOM 1618 C C . SER A 1 211 ? 15.719 10.140 -20.795 1.00 89.69 211 SER A C 1
ATOM 1620 O O . SER A 1 211 ? 15.570 10.826 -19.782 1.00 89.69 211 SER A O 1
ATOM 1622 N N . ALA A 1 212 ? 14.768 10.052 -21.733 1.00 92.25 212 ALA A N 1
ATOM 1623 C CA . ALA A 1 212 ? 13.479 10.740 -21.634 1.00 92.25 212 ALA A CA 1
ATOM 1624 C C . ALA A 1 212 ? 12.666 10.298 -20.400 1.00 92.25 212 ALA A C 1
ATOM 1626 O O . ALA A 1 212 ? 11.947 11.102 -19.808 1.00 92.25 212 ALA A O 1
ATOM 1627 N N . LEU A 1 213 ? 12.820 9.045 -19.954 1.00 91.69 213 LEU A N 1
ATOM 1628 C CA . LEU A 1 213 ? 12.136 8.518 -18.769 1.00 91.69 213 LEU A CA 1
ATOM 1629 C C . LEU A 1 213 ? 12.774 8.906 -17.426 1.00 91.69 213 LEU A C 1
ATOM 1631 O O . LEU A 1 213 ? 12.108 8.798 -16.390 1.00 91.69 213 LEU A O 1
ATOM 1635 N N . ASP A 1 214 ? 14.035 9.340 -17.393 1.00 89.69 214 ASP A N 1
ATOM 1636 C CA . ASP A 1 214 ? 14.758 9.559 -16.132 1.00 89.69 214 ASP A CA 1
ATOM 1637 C C . ASP A 1 214 ? 14.125 10.661 -15.271 1.00 89.69 214 ASP A C 1
ATOM 1639 O O . ASP A 1 214 ? 13.986 10.513 -14.046 1.00 89.69 214 ASP A O 1
ATOM 1643 N N . LEU A 1 215 ? 13.693 11.757 -15.899 1.00 92.31 215 LEU A N 1
ATOM 1644 C CA . LEU A 1 215 ? 13.067 12.876 -15.198 1.00 92.31 215 LEU A CA 1
ATOM 1645 C C . LEU A 1 215 ? 11.688 12.496 -14.618 1.00 92.31 215 LEU A C 1
ATOM 1647 O O . LEU A 1 215 ? 11.526 12.643 -13.398 1.00 92.31 215 LEU A O 1
ATOM 1651 N N . PRO A 1 216 ? 10.730 11.943 -15.396 1.00 93.19 216 PRO A N 1
ATOM 1652 C CA . PRO A 1 216 ? 9.464 11.445 -14.856 1.00 93.19 216 PRO A CA 1
ATOM 1653 C C . PRO A 1 216 ? 9.645 10.448 -13.702 1.00 93.19 216 PRO A C 1
ATOM 1655 O O . PRO A 1 216 ? 9.013 10.574 -12.652 1.00 93.19 216 PRO A O 1
ATOM 1658 N N . ARG A 1 217 ? 10.577 9.493 -13.830 1.00 90.69 217 ARG A N 1
ATOM 1659 C CA . ARG A 1 217 ? 10.865 8.496 -12.778 1.00 90.69 217 ARG A CA 1
ATOM 1660 C C . ARG A 1 217 ? 11.424 9.126 -11.506 1.00 90.69 217 ARG A C 1
ATOM 1662 O O . ARG A 1 217 ? 11.184 8.641 -10.399 1.00 90.69 217 ARG A O 1
ATOM 1669 N N . THR A 1 218 ? 12.204 10.191 -11.633 1.00 91.94 218 THR A N 1
ATOM 1670 C CA . THR A 1 218 ? 12.758 10.910 -10.480 1.00 91.94 218 THR A CA 1
ATOM 1671 C C . THR A 1 218 ? 11.682 11.721 -9.768 1.00 91.94 218 THR A C 1
ATOM 1673 O O . THR A 1 218 ? 11.584 11.642 -8.543 1.00 91.94 218 THR A O 1
ATOM 1676 N N . ARG A 1 219 ? 10.813 12.405 -10.521 1.00 95.25 219 ARG A N 1
ATOM 1677 C CA . ARG A 1 219 ? 9.642 13.101 -9.970 1.00 95.25 219 ARG A CA 1
ATOM 1678 C C . ARG A 1 219 ? 8.693 12.141 -9.253 1.00 95.25 219 ARG A C 1
ATOM 1680 O O . ARG A 1 219 ? 8.295 12.432 -8.131 1.00 95.25 219 ARG A O 1
ATOM 1687 N N . LEU A 1 220 ? 8.416 10.968 -9.831 1.00 93.19 220 LEU A N 1
ATOM 1688 C CA . LEU A 1 220 ? 7.589 9.939 -9.192 1.00 93.19 220 LEU A CA 1
ATOM 1689 C C . LEU A 1 220 ? 8.156 9.499 -7.835 1.00 93.19 220 LEU A C 1
ATOM 1691 O O . LEU A 1 220 ? 7.437 9.428 -6.841 1.00 93.19 220 LEU A O 1
ATOM 1695 N N . ARG A 1 221 ? 9.466 9.230 -7.767 1.00 91.69 221 ARG A N 1
ATOM 1696 C CA . ARG A 1 221 ? 10.130 8.848 -6.509 1.00 91.69 221 ARG A CA 1
ATOM 1697 C C . ARG A 1 221 ? 10.032 9.949 -5.455 1.00 91.69 221 ARG A C 1
ATOM 1699 O O . ARG A 1 221 ? 9.782 9.645 -4.288 1.00 91.69 221 ARG A O 1
ATOM 1706 N N . ALA A 1 222 ? 10.206 11.207 -5.856 1.00 93.06 222 ALA A N 1
ATOM 1707 C CA . ALA A 1 222 ? 10.051 12.351 -4.963 1.00 93.06 222 ALA A CA 1
ATOM 1708 C C . ALA A 1 222 ? 8.605 12.476 -4.449 1.00 93.06 222 ALA A C 1
ATOM 1710 O O . ALA A 1 222 ? 8.407 12.605 -3.242 1.00 93.06 222 ALA A O 1
ATOM 1711 N N . ALA A 1 223 ? 7.611 12.339 -5.332 1.00 93.81 223 ALA A N 1
ATOM 1712 C CA . ALA A 1 223 ? 6.186 12.351 -5.001 1.00 93.81 223 ALA A CA 1
ATOM 1713 C C . ALA A 1 223 ? 5.821 11.287 -3.952 1.00 93.81 223 ALA A C 1
ATOM 1715 O O . ALA A 1 223 ? 5.256 11.599 -2.901 1.00 93.81 223 ALA A O 1
ATOM 1716 N N . ILE A 1 224 ? 6.223 10.033 -4.189 1.00 89.44 224 ILE A N 1
ATOM 1717 C CA . ILE A 1 224 ? 5.979 8.909 -3.271 1.00 89.44 224 ILE A CA 1
ATOM 1718 C C . ILE A 1 224 ? 6.675 9.137 -1.923 1.00 89.44 224 ILE A C 1
ATOM 1720 O O . ILE A 1 224 ? 6.106 8.854 -0.867 1.00 89.44 224 ILE A O 1
ATOM 1724 N N . THR A 1 225 ? 7.907 9.654 -1.940 1.00 90.56 225 THR A N 1
ATOM 1725 C CA . THR A 1 225 ? 8.660 9.953 -0.712 1.00 90.56 225 THR A CA 1
ATOM 1726 C C . THR A 1 225 ? 7.969 11.047 0.101 1.00 90.56 225 THR A C 1
ATOM 1728 O O . THR A 1 225 ? 7.815 10.893 1.312 1.00 90.56 225 THR A O 1
ATOM 1731 N N . GLY A 1 226 ? 7.490 12.106 -0.559 1.00 91.31 226 GLY A N 1
ATOM 1732 C CA . GLY A 1 226 ? 6.708 13.171 0.069 1.00 91.31 226 GLY A CA 1
ATOM 1733 C C . GLY A 1 226 ? 5.420 12.643 0.697 1.00 91.31 226 GLY A C 1
ATOM 1734 O O . GLY A 1 226 ? 5.175 12.880 1.878 1.00 91.31 226 GLY A O 1
ATOM 1735 N N . TYR A 1 227 ? 4.654 11.839 -0.046 1.00 90.94 227 TYR A N 1
ATOM 1736 C CA . TYR A 1 227 ? 3.447 11.191 0.468 1.00 90.94 227 TYR A CA 1
ATOM 1737 C C . TYR A 1 227 ? 3.725 10.361 1.729 1.00 90.94 227 TYR A C 1
ATOM 1739 O O . TYR A 1 227 ? 3.060 10.550 2.747 1.00 90.94 227 TYR A O 1
ATOM 1747 N N . ARG A 1 228 ? 4.745 9.490 1.703 1.00 87.75 228 ARG A N 1
ATOM 1748 C CA . ARG A 1 228 ? 5.132 8.659 2.859 1.00 87.75 228 ARG A CA 1
ATOM 1749 C C . ARG A 1 228 ? 5.594 9.486 4.053 1.00 87.75 228 ARG A C 1
ATOM 1751 O O . ARG A 1 228 ? 5.307 9.115 5.187 1.00 87.75 228 ARG A O 1
ATOM 1758 N N . ALA A 1 229 ? 6.300 10.590 3.822 1.00 87.31 229 ALA A N 1
ATOM 1759 C CA . ALA A 1 229 ? 6.709 11.490 4.894 1.00 87.31 229 ALA A CA 1
ATOM 1760 C C . ALA A 1 229 ? 5.489 12.121 5.583 1.00 87.31 229 ALA A C 1
ATOM 1762 O O . ALA A 1 229 ? 5.460 12.212 6.807 1.00 87.31 229 ALA A O 1
ATOM 1763 N N . THR A 1 230 ? 4.459 12.494 4.818 1.00 86.56 230 THR A N 1
ATOM 1764 C CA . THR A 1 230 ? 3.214 13.053 5.361 1.00 86.56 230 THR A CA 1
ATOM 1765 C C . THR A 1 230 ? 2.342 12.001 6.052 1.00 86.56 230 THR A C 1
ATOM 1767 O O . THR A 1 230 ? 1.753 12.284 7.094 1.00 86.56 230 THR A O 1
ATOM 1770 N N . THR A 1 231 ? 2.239 10.784 5.510 1.00 83.31 231 THR A N 1
ATOM 1771 C CA . THR A 1 231 ? 1.388 9.727 6.088 1.00 83.31 231 THR A CA 1
ATOM 1772 C C . THR A 1 231 ? 2.060 8.904 7.186 1.00 83.31 231 THR A C 1
ATOM 1774 O O . THR A 1 231 ? 1.367 8.298 7.998 1.00 83.31 231 THR A O 1
ATOM 1777 N N . GLY A 1 232 ? 3.392 8.912 7.262 1.00 73.69 232 GLY A N 1
ATOM 1778 C CA . GLY A 1 232 ? 4.168 8.188 8.270 1.00 73.69 232 GLY A CA 1
ATOM 1779 C C . GLY A 1 232 ? 4.281 8.884 9.630 1.00 73.69 232 GLY A C 1
ATOM 1780 O O . GLY A 1 232 ? 4.758 8.266 10.582 1.00 73.69 232 GLY A O 1
ATOM 1781 N N . GLN A 1 233 ? 3.868 10.151 9.753 1.00 73.75 233 GLN A N 1
ATOM 1782 C CA . GLN A 1 233 ? 3.927 10.868 11.028 1.00 73.75 233 GLN A CA 1
ATOM 1783 C C . GLN A 1 233 ? 2.816 10.409 11.991 1.00 73.75 233 GLN A C 1
ATOM 1785 O O . GLN A 1 233 ? 1.636 10.417 11.627 1.00 73.75 233 GLN A O 1
ATOM 1790 N N . PRO A 1 234 ? 3.151 10.032 13.240 1.00 55.19 234 PRO A N 1
ATOM 1791 C CA . PRO A 1 234 ? 2.150 9.651 14.227 1.00 55.19 234 PRO A CA 1
ATOM 1792 C C . PRO A 1 234 ? 1.273 10.855 14.601 1.00 55.19 234 PRO A C 1
ATOM 1794 O O . PRO A 1 234 ? 1.781 11.923 14.928 1.00 55.19 234 PRO A O 1
ATOM 1797 N N . GLY A 1 235 ? -0.049 10.664 14.586 1.00 56.09 235 GLY A N 1
ATOM 1798 C CA . GLY A 1 235 ? -1.021 11.704 14.954 1.00 56.09 235 GLY A CA 1
ATOM 1799 C C . GLY A 1 235 ? -1.533 12.570 13.797 1.00 56.09 235 GLY A C 1
ATOM 1800 O O . GLY A 1 235 ? -2.241 13.541 14.053 1.00 56.09 235 GLY A O 1
ATOM 1801 N N . GLY A 1 236 ? -1.219 12.230 12.541 1.00 66.50 236 GLY A N 1
ATOM 1802 C CA . GLY A 1 236 ? -1.808 12.886 11.371 1.00 66.50 236 GLY A CA 1
ATOM 1803 C C . GLY A 1 236 ? -3.337 12.749 11.322 1.00 66.50 236 GLY A C 1
ATOM 1804 O O . GLY A 1 236 ? -3.898 11.704 11.657 1.00 66.50 236 GLY A O 1
ATOM 1805 N N . SER A 1 237 ? -4.031 13.820 10.924 1.00 80.19 237 SER A N 1
ATOM 1806 C CA . SER A 1 237 ? -5.484 13.778 10.732 1.00 80.19 237 SER A CA 1
ATOM 1807 C C . SER A 1 237 ? -5.837 13.091 9.409 1.00 80.19 237 SER A C 1
ATOM 1809 O O . SER A 1 237 ? -5.094 13.181 8.428 1.00 80.19 237 SER A O 1
ATOM 1811 N N . ALA A 1 238 ? -7.010 12.452 9.342 1.00 79.75 238 ALA A N 1
ATOM 1812 C CA . ALA A 1 238 ? -7.509 11.846 8.102 1.00 79.75 238 ALA A CA 1
ATOM 1813 C C . ALA A 1 238 ? -7.574 12.855 6.938 1.00 79.75 238 ALA A C 1
ATOM 1815 O O . ALA A 1 238 ? -7.331 12.489 5.794 1.00 79.75 238 ALA A O 1
ATOM 1816 N N . ILE A 1 239 ? -7.815 14.138 7.238 1.00 86.12 239 ILE A N 1
ATOM 1817 C CA . ILE A 1 239 ? -7.835 15.233 6.258 1.00 86.12 239 ILE A CA 1
ATOM 1818 C C . ILE A 1 239 ? -6.447 15.448 5.644 1.00 86.12 239 ILE A C 1
ATOM 1820 O O . ILE A 1 239 ? -6.331 15.582 4.429 1.00 86.12 239 ILE A O 1
ATOM 1824 N N . VAL A 1 240 ? -5.389 15.446 6.462 1.00 87.75 240 VAL A N 1
ATOM 1825 C CA . VAL A 1 240 ? -4.004 15.609 5.987 1.00 87.75 240 VAL A CA 1
ATOM 1826 C C . VAL A 1 240 ? -3.600 14.427 5.107 1.00 87.75 240 VAL A C 1
ATOM 1828 O O . VAL A 1 240 ? -2.995 14.616 4.054 1.00 87.75 240 VAL A O 1
ATOM 1831 N N . HIS A 1 241 ? -3.974 13.207 5.493 1.00 87.75 241 HIS A N 1
ATOM 1832 C CA . HIS A 1 241 ? -3.686 12.016 4.695 1.00 87.75 241 HIS A CA 1
ATOM 1833 C C . HIS A 1 241 ? -4.481 11.970 3.383 1.00 87.75 241 HIS A C 1
ATOM 1835 O O . HIS A 1 241 ? -3.916 11.623 2.347 1.00 87.75 241 HIS A O 1
ATOM 1841 N N . ALA A 1 242 ? -5.751 12.383 3.400 1.00 90.81 242 ALA A N 1
ATOM 1842 C CA . ALA A 1 242 ? -6.567 12.513 2.196 1.00 90.81 242 ALA A CA 1
ATOM 1843 C C . ALA A 1 242 ? -6.014 13.584 1.246 1.00 90.81 242 ALA A C 1
ATOM 1845 O O . ALA A 1 242 ? -5.927 13.351 0.042 1.00 90.81 242 ALA A O 1
ATOM 1846 N N . ALA A 1 243 ? -5.585 14.733 1.777 1.00 92.75 243 ALA A N 1
ATOM 1847 C CA . ALA A 1 243 ? -4.934 15.773 0.987 1.00 92.75 243 ALA A CA 1
ATOM 1848 C C . ALA A 1 243 ? -3.636 15.254 0.350 1.00 92.75 243 ALA A C 1
ATOM 1850 O O . ALA A 1 243 ? -3.444 15.409 -0.851 1.00 92.75 243 ALA A O 1
ATOM 1851 N N . ALA A 1 244 ? -2.792 14.558 1.118 1.00 93.50 244 ALA A N 1
ATOM 1852 C CA . ALA A 1 244 ? -1.568 13.953 0.598 1.00 93.50 244 ALA A CA 1
ATOM 1853 C C . ALA A 1 244 ? -1.847 12.905 -0.496 1.00 93.50 244 ALA A C 1
ATOM 1855 O O . ALA A 1 244 ? -1.146 12.881 -1.506 1.00 93.50 244 ALA A O 1
ATOM 1856 N N . ALA A 1 245 ? -2.872 12.063 -0.320 1.00 94.12 245 ALA A N 1
ATOM 1857 C CA . ALA A 1 245 ? -3.275 11.073 -1.319 1.00 94.12 245 ALA A CA 1
ATOM 1858 C C . ALA A 1 245 ? -3.772 11.733 -2.615 1.00 94.12 245 ALA A C 1
ATOM 1860 O O . ALA A 1 245 ? -3.392 11.300 -3.701 1.00 94.12 245 ALA A O 1
ATOM 1861 N N . ARG A 1 246 ? -4.558 12.815 -2.512 1.00 96.44 246 ARG A N 1
ATOM 1862 C CA . ARG A 1 246 ? -5.018 13.594 -3.671 1.00 96.44 246 ARG A CA 1
ATOM 1863 C C . ARG A 1 246 ? -3.850 14.228 -4.422 1.00 96.44 246 ARG A C 1
ATOM 1865 O O . ARG A 1 246 ? -3.757 14.061 -5.632 1.00 96.44 246 ARG A O 1
ATOM 1872 N N . THR A 1 247 ? -2.933 14.875 -3.705 1.00 97.25 247 THR A N 1
ATOM 1873 C CA . THR A 1 247 ? -1.736 15.479 -4.305 1.00 97.25 247 THR A CA 1
ATOM 1874 C C . THR A 1 247 ? -0.880 14.438 -5.023 1.00 97.25 247 THR A C 1
ATOM 1876 O O . THR A 1 247 ? -0.449 14.669 -6.151 1.00 97.25 247 THR A O 1
ATOM 1879 N N . LEU A 1 248 ? -0.642 13.277 -4.400 1.00 96.62 248 LEU A N 1
ATOM 1880 C CA . LEU A 1 248 ? 0.106 12.194 -5.041 1.00 96.62 248 LEU A CA 1
ATOM 1881 C C . LEU A 1 248 ? -0.607 11.704 -6.308 1.00 96.62 248 LEU A C 1
ATOM 1883 O O . LEU A 1 248 ? 0.042 11.504 -7.332 1.00 96.62 248 LEU A O 1
ATOM 1887 N N . ARG A 1 249 ? -1.933 11.553 -6.259 1.00 97.25 249 ARG A N 1
ATOM 1888 C CA . ARG A 1 249 ? -2.733 11.126 -7.408 1.00 97.25 249 ARG A CA 1
ATOM 1889 C C . ARG A 1 249 ? -2.610 12.103 -8.574 1.00 97.25 249 ARG A C 1
ATOM 1891 O O . ARG A 1 249 ? -2.288 11.678 -9.672 1.00 97.25 249 ARG A O 1
ATOM 1898 N N . GLU A 1 250 ? -2.779 13.401 -8.338 1.00 97.06 250 GLU A N 1
ATOM 1899 C CA . GLU A 1 250 ? -2.633 14.434 -9.377 1.00 97.06 250 GLU A CA 1
ATOM 1900 C C . GLU A 1 250 ? -1.234 14.427 -10.015 1.00 97.06 250 GLU A C 1
ATOM 1902 O O . GLU A 1 250 ? -1.093 14.573 -11.231 1.00 97.06 250 GLU A O 1
ATOM 1907 N N . GLN A 1 251 ? -0.191 14.210 -9.208 1.00 97.19 251 GLN A N 1
ATOM 1908 C CA . GLN A 1 251 ? 1.178 14.086 -9.707 1.00 97.19 251 GLN A CA 1
ATOM 1909 C C . GLN A 1 251 ? 1.359 12.829 -10.566 1.00 97.19 251 GLN A C 1
ATOM 1911 O O . GLN A 1 251 ? 1.991 12.904 -11.618 1.00 97.19 251 GLN A O 1
ATOM 1916 N N . ILE A 1 252 ? 0.788 11.690 -10.163 1.00 97.00 252 ILE A N 1
ATOM 1917 C CA . ILE A 1 252 ? 0.824 10.459 -10.962 1.00 97.00 252 ILE A CA 1
ATOM 1918 C C . ILE A 1 252 ? 0.030 10.626 -12.260 1.00 97.00 252 ILE A C 1
ATOM 1920 O O . ILE A 1 252 ? 0.509 10.199 -13.303 1.00 97.00 252 ILE A O 1
ATOM 1924 N N . ASP A 1 253 ? -1.120 11.298 -12.240 1.00 97.12 253 ASP A N 1
ATOM 1925 C CA . ASP A 1 253 ? -1.925 11.590 -13.433 1.00 97.12 253 ASP A CA 1
ATOM 1926 C C . ASP A 1 253 ? -1.165 12.459 -14.449 1.00 97.12 253 ASP A C 1
ATOM 1928 O O . ASP A 1 253 ? -1.278 12.267 -15.664 1.00 97.12 253 ASP A O 1
ATOM 1932 N N . ALA A 1 254 ? -0.387 13.434 -13.973 1.00 96.12 254 ALA A N 1
ATOM 1933 C CA . ALA A 1 254 ? 0.493 14.225 -14.828 1.00 96.12 254 ALA A CA 1
ATOM 1934 C C . ALA A 1 254 ? 1.627 13.365 -15.408 1.00 96.12 254 ALA A C 1
ATOM 1936 O O . ALA A 1 254 ? 1.842 13.373 -16.618 1.00 96.12 254 ALA A O 1
ATOM 1937 N N . LEU A 1 255 ? 2.296 12.572 -14.566 1.00 95.94 255 LEU A N 1
ATOM 1938 C CA . LEU A 1 255 ? 3.398 11.698 -14.978 1.00 95.94 255 LEU A CA 1
ATOM 1939 C C . LEU A 1 255 ? 2.956 10.600 -15.946 1.00 95.94 255 LEU A C 1
ATOM 1941 O O . LEU A 1 255 ? 3.693 10.282 -16.871 1.00 95.94 255 LEU A O 1
ATOM 1945 N N . TYR A 1 256 ? 1.761 10.040 -15.758 1.00 96.12 256 TYR A N 1
ATOM 1946 C CA . TYR A 1 256 ? 1.177 9.066 -16.673 1.00 96.12 256 TYR A CA 1
ATOM 1947 C C . TYR A 1 256 ? 1.087 9.663 -18.077 1.00 96.12 256 TYR A C 1
ATOM 1949 O O . TYR A 1 256 ? 1.610 9.077 -19.015 1.00 96.12 256 TYR A O 1
ATOM 1957 N N . ARG A 1 257 ? 0.499 10.860 -18.212 1.00 96.31 257 ARG A N 1
ATOM 1958 C CA . ARG A 1 257 ? 0.359 11.542 -19.508 1.00 96.31 257 ARG A CA 1
ATOM 1959 C C . ARG A 1 257 ? 1.704 11.929 -20.119 1.00 96.31 257 ARG A C 1
ATOM 1961 O O . ARG A 1 257 ? 1.868 11.812 -21.326 1.00 96.31 257 ARG A O 1
ATOM 1968 N N . GLU A 1 258 ? 2.654 12.385 -19.300 1.00 95.69 258 GLU A N 1
ATOM 1969 C CA . GLU A 1 258 ? 4.017 12.681 -19.763 1.00 95.69 258 GLU A CA 1
ATOM 1970 C C . GLU A 1 258 ? 4.698 11.431 -20.332 1.00 95.69 258 GLU A C 1
ATOM 1972 O O . GLU A 1 258 ? 5.350 11.516 -21.367 1.00 95.69 258 GLU A O 1
ATOM 1977 N N . ILE A 1 259 ? 4.550 10.279 -19.672 1.00 94.44 259 ILE A N 1
ATOM 1978 C CA . ILE A 1 259 ? 5.191 9.029 -20.092 1.00 94.44 259 ILE A CA 1
ATOM 1979 C C . ILE A 1 259 ? 4.477 8.417 -21.294 1.00 94.44 259 ILE A C 1
ATOM 1981 O O . ILE A 1 259 ? 5.156 7.983 -22.213 1.00 94.44 259 ILE A O 1
ATOM 1985 N N . ASP A 1 260 ? 3.146 8.423 -21.317 1.00 95.94 260 ASP A N 1
ATOM 1986 C CA . ASP A 1 260 ? 2.323 7.916 -22.425 1.00 95.94 260 ASP A CA 1
ATOM 1987 C C . ASP A 1 260 ? 2.598 8.656 -23.746 1.00 95.94 260 ASP A C 1
ATOM 1989 O O . ASP A 1 260 ? 2.540 8.074 -24.823 1.00 95.94 260 ASP A O 1
ATOM 1993 N N . ALA A 1 261 ? 2.994 9.932 -23.670 1.00 94.81 261 ALA A N 1
ATOM 1994 C CA . ALA A 1 261 ? 3.406 10.713 -24.835 1.00 94.81 261 ALA A CA 1
ATOM 1995 C C . ALA A 1 261 ? 4.793 10.330 -25.398 1.00 94.81 261 ALA A C 1
ATOM 1997 O O . ALA A 1 261 ? 5.149 10.778 -26.489 1.00 94.81 261 ALA A O 1
ATOM 1998 N N . ILE A 1 262 ? 5.600 9.545 -24.673 1.00 93.00 262 ILE A N 1
ATOM 1999 C CA . ILE A 1 262 ? 6.931 9.116 -25.121 1.00 93.00 262 ILE A CA 1
ATOM 2000 C C . ILE A 1 262 ? 6.788 7.833 -25.936 1.00 93.00 262 ILE A C 1
ATOM 2002 O O . ILE A 1 262 ? 6.513 6.769 -25.387 1.00 93.00 262 ILE A O 1
ATOM 2006 N N . GLU A 1 263 ? 7.070 7.909 -27.233 1.00 91.31 263 GLU A N 1
ATOM 2007 C CA . GLU A 1 263 ? 6.983 6.752 -28.121 1.00 91.31 263 GLU A CA 1
ATOM 2008 C C . GLU A 1 263 ? 8.095 5.723 -27.819 1.00 91.31 263 GLU A C 1
ATOM 2010 O O . GLU A 1 263 ? 9.289 6.041 -27.918 1.00 91.31 263 GLU A O 1
ATOM 2015 N N . PRO A 1 264 ? 7.750 4.483 -27.415 1.00 91.06 264 PRO A N 1
ATOM 2016 C CA . PRO A 1 264 ? 8.748 3.480 -27.093 1.00 91.06 264 PRO A CA 1
ATOM 2017 C C . PRO A 1 264 ? 9.275 2.791 -28.361 1.00 91.06 264 PRO A C 1
ATOM 2019 O O . PRO A 1 264 ? 8.487 2.382 -29.216 1.00 91.06 264 PRO A O 1
ATOM 2022 N N . PRO A 1 265 ? 10.590 2.525 -28.463 1.00 89.19 265 PRO A N 1
ATOM 2023 C CA . PRO A 1 265 ? 11.101 1.664 -29.520 1.00 89.19 265 PRO A CA 1
ATOM 2024 C C . PRO A 1 265 ? 10.500 0.251 -29.384 1.00 89.19 265 PRO A C 1
ATOM 2026 O O . PRO A 1 265 ? 10.220 -0.203 -28.266 1.00 89.19 265 PRO A O 1
ATOM 2029 N N . PRO A 1 266 ? 10.341 -0.508 -30.484 1.00 83.62 266 PRO A N 1
ATOM 2030 C CA . PRO A 1 266 ? 9.557 -1.749 -30.505 1.00 83.62 266 PRO A CA 1
ATOM 2031 C C . PRO A 1 266 ? 10.050 -2.807 -29.504 1.00 83.62 266 PRO A C 1
ATOM 2033 O O . PRO A 1 266 ? 9.259 -3.546 -28.919 1.00 83.62 266 PRO A O 1
ATOM 2036 N N . GLY A 1 267 ? 11.357 -2.845 -29.225 1.00 84.69 267 GLY A N 1
ATOM 2037 C CA . GLY A 1 267 ? 11.943 -3.745 -28.227 1.00 84.69 267 GLY A CA 1
ATOM 2038 C C . GLY A 1 267 ? 11.631 -3.397 -26.763 1.00 84.69 267 GLY A C 1
ATOM 2039 O O . GLY A 1 267 ? 11.903 -4.233 -25.895 1.00 84.69 267 GLY A O 1
ATOM 2040 N N . LEU A 1 268 ? 11.100 -2.197 -26.495 1.00 89.00 268 LEU A N 1
ATOM 2041 C CA . LEU A 1 268 ? 10.761 -1.652 -25.174 1.00 89.00 268 LEU A CA 1
ATOM 2042 C C . LEU A 1 268 ? 9.265 -1.396 -24.969 1.00 89.00 268 LEU A C 1
ATOM 2044 O O . LEU A 1 268 ? 8.855 -1.220 -23.822 1.00 89.00 268 LEU A O 1
ATOM 2048 N N . ALA A 1 269 ? 8.443 -1.454 -26.018 1.00 89.44 269 ALA A N 1
ATOM 2049 C CA . ALA A 1 269 ? 6.993 -1.291 -25.910 1.00 89.44 269 ALA A CA 1
ATOM 2050 C C . ALA A 1 269 ? 6.342 -2.196 -24.831 1.00 89.44 269 ALA A C 1
ATOM 2052 O O . ALA A 1 269 ? 5.546 -1.696 -24.036 1.00 89.44 269 ALA A O 1
ATOM 2053 N N . PRO A 1 270 ? 6.724 -3.484 -24.663 1.00 89.31 270 PRO A N 1
ATOM 2054 C CA . PRO A 1 270 ? 6.162 -4.314 -23.591 1.00 89.31 270 PRO A CA 1
ATOM 2055 C C . PRO A 1 270 ? 6.547 -3.869 -22.174 1.00 89.31 270 PRO A C 1
ATOM 2057 O O . PRO A 1 270 ? 5.836 -4.186 -21.221 1.00 89.31 270 PRO A O 1
ATOM 2060 N N . ALA A 1 271 ? 7.692 -3.202 -22.007 1.00 91.06 271 ALA A N 1
ATOM 2061 C CA . ALA A 1 271 ? 8.120 -2.658 -20.720 1.00 91.06 271 ALA A CA 1
ATOM 2062 C C . ALA A 1 271 ? 7.412 -1.327 -20.437 1.00 91.06 271 ALA A C 1
ATOM 2064 O O . ALA A 1 271 ? 6.936 -1.112 -19.326 1.00 91.06 271 ALA A O 1
ATOM 2065 N N . HIS A 1 272 ? 7.283 -0.485 -21.465 1.00 93.94 272 HIS A N 1
ATOM 2066 C CA . HIS A 1 272 ? 6.531 0.765 -21.429 1.00 93.94 272 HIS A CA 1
ATOM 2067 C C . HIS A 1 272 ? 5.075 0.542 -21.000 1.00 93.94 272 HIS A C 1
ATOM 2069 O O . HIS A 1 272 ? 4.631 1.090 -19.994 1.00 93.94 272 HIS A O 1
ATOM 2075 N N . ASN A 1 273 ? 4.364 -0.355 -21.688 1.00 92.88 273 ASN A N 1
ATOM 2076 C CA . ASN A 1 273 ? 2.950 -0.623 -21.418 1.00 92.88 273 ASN A CA 1
ATOM 2077 C C . ASN A 1 273 ? 2.722 -1.174 -20.004 1.00 92.88 273 ASN A C 1
ATOM 2079 O O . ASN A 1 273 ? 1.751 -0.814 -19.345 1.00 92.88 273 ASN A O 1
ATOM 2083 N N . ARG A 1 274 ? 3.634 -2.018 -19.500 1.00 93.00 274 ARG A N 1
ATOM 2084 C CA . ARG A 1 274 ? 3.578 -2.499 -18.109 1.00 93.00 274 ARG A CA 1
ATOM 2085 C C . ARG A 1 274 ? 3.804 -1.382 -17.099 1.00 93.00 274 ARG A C 1
ATOM 2087 O O . ARG A 1 274 ? 3.155 -1.368 -16.059 1.00 93.00 274 ARG A O 1
ATOM 2094 N N . TYR A 1 275 ? 4.706 -0.452 -17.403 1.00 93.69 275 TYR A N 1
ATOM 2095 C CA . TYR A 1 275 ? 4.951 0.699 -16.544 1.00 93.69 275 TYR A CA 1
ATOM 2096 C C . TYR A 1 275 ? 3.701 1.582 -16.435 1.00 93.69 275 TYR A C 1
ATOM 2098 O O . TYR A 1 275 ? 3.289 1.911 -15.324 1.00 93.69 275 TYR A O 1
ATOM 2106 N N . LEU A 1 276 ? 3.057 1.892 -17.566 1.00 95.81 276 LEU A N 1
ATOM 2107 C CA . LEU A 1 276 ? 1.789 2.628 -17.592 1.00 95.81 276 LEU A CA 1
ATOM 2108 C C . LEU A 1 276 ? 0.673 1.879 -16.855 1.00 95.81 276 LEU A C 1
ATOM 2110 O O . LEU A 1 276 ? -0.024 2.479 -16.041 1.00 95.81 276 LEU A O 1
ATOM 2114 N N . ALA A 1 277 ? 0.548 0.564 -17.056 1.00 94.31 277 ALA A N 1
ATOM 2115 C CA . ALA A 1 277 ? -0.424 -0.253 -16.330 1.00 94.31 277 ALA A CA 1
ATOM 2116 C C . ALA A 1 277 ? -0.199 -0.214 -14.807 1.00 94.31 277 ALA A C 1
ATOM 2118 O O . ALA A 1 277 ? -1.156 -0.121 -14.044 1.00 94.31 277 ALA A O 1
ATOM 2119 N N . GLY A 1 278 ? 1.060 -0.239 -14.356 1.00 93.50 278 GLY A N 1
ATOM 2120 C CA . GLY A 1 278 ? 1.403 -0.074 -12.944 1.00 93.50 278 GLY A CA 1
ATOM 2121 C C . GLY A 1 278 ? 0.971 1.286 -12.393 1.00 93.50 278 GLY A C 1
ATOM 2122 O O . GLY A 1 278 ? 0.314 1.343 -11.356 1.00 93.50 278 GLY A O 1
ATOM 2123 N N . LEU A 1 279 ? 1.259 2.375 -13.116 1.00 95.50 279 LEU A N 1
ATOM 2124 C CA . LEU A 1 279 ? 0.803 3.716 -12.731 1.00 95.50 279 LEU A CA 1
ATOM 2125 C C . LEU A 1 279 ? -0.724 3.823 -12.678 1.00 95.50 279 LEU A C 1
ATOM 2127 O O . LEU A 1 279 ? -1.256 4.457 -11.775 1.00 95.50 279 LEU A O 1
ATOM 2131 N N . GLU A 1 280 ? -1.433 3.186 -13.605 1.00 96.25 280 GLU A N 1
ATOM 2132 C CA . GLU A 1 280 ? -2.896 3.171 -13.611 1.00 96.25 280 GLU A CA 1
ATOM 2133 C C . GLU A 1 280 ? -3.465 2.455 -12.376 1.00 96.25 280 GLU A C 1
ATOM 2135 O O . GLU A 1 280 ? -4.377 2.958 -11.716 1.00 96.25 280 GLU A O 1
ATOM 2140 N N . ILE A 1 281 ? -2.882 1.315 -11.995 1.00 94.31 281 ILE A N 1
ATOM 2141 C CA . ILE A 1 281 ? -3.257 0.612 -10.763 1.00 94.31 281 ILE A CA 1
ATOM 2142 C C . ILE A 1 281 ? -2.968 1.486 -9.532 1.00 94.31 281 ILE A C 1
ATOM 2144 O O . ILE A 1 281 ? -3.796 1.538 -8.620 1.00 94.31 281 ILE A O 1
ATOM 2148 N N . GLU A 1 282 ? -1.838 2.200 -9.508 1.00 94.75 282 GLU A N 1
ATOM 2149 C CA . GLU A 1 282 ? -1.485 3.126 -8.424 1.00 94.75 282 GLU A CA 1
ATOM 2150 C C . GLU A 1 282 ? -2.522 4.248 -8.279 1.00 94.75 282 GLU A C 1
ATOM 2152 O O . GLU A 1 282 ? -2.958 4.552 -7.167 1.00 94.75 282 GLU A O 1
ATOM 2157 N N . ARG A 1 283 ? -2.987 4.824 -9.398 1.00 96.19 283 ARG A N 1
ATOM 2158 C CA . ARG A 1 283 ? -4.074 5.816 -9.397 1.00 96.19 283 ARG A CA 1
ATOM 2159 C C . ARG A 1 283 ? -5.310 5.221 -8.736 1.00 96.19 283 ARG A C 1
ATOM 2161 O O . ARG A 1 283 ? -5.795 5.768 -7.746 1.00 96.19 283 ARG A O 1
ATOM 2168 N N . GLN A 1 284 ? -5.776 4.069 -9.209 1.00 96.31 284 GLN A N 1
ATOM 2169 C CA . GLN A 1 284 ? -6.958 3.395 -8.662 1.00 96.31 284 GLN A CA 1
ATOM 2170 C C . GLN A 1 284 ? -6.799 3.051 -7.170 1.00 96.31 284 GLN A C 1
ATOM 2172 O O . GLN A 1 284 ? -7.761 3.133 -6.409 1.00 96.31 284 GLN A O 1
ATOM 2177 N N . ALA A 1 285 ? -5.586 2.725 -6.716 1.00 93.81 285 ALA A N 1
ATOM 2178 C CA . ALA A 1 285 ? -5.308 2.529 -5.297 1.00 93.81 285 ALA A CA 1
ATOM 2179 C C . ALA A 1 285 ? -5.483 3.819 -4.480 1.00 93.81 285 ALA A C 1
ATOM 2181 O O . ALA A 1 285 ? -6.009 3.783 -3.369 1.00 93.81 285 ALA A O 1
ATOM 2182 N N . LEU A 1 286 ? -5.077 4.967 -5.026 1.00 95.94 286 LEU A N 1
ATOM 2183 C CA . LEU A 1 286 ? -5.261 6.266 -4.378 1.00 95.94 286 LEU A CA 1
ATOM 2184 C C . LEU A 1 286 ? -6.730 6.702 -4.342 1.00 95.94 286 LEU A C 1
ATOM 2186 O O . LEU A 1 286 ? -7.125 7.319 -3.356 1.00 95.94 286 LEU A O 1
ATOM 2190 N N . ASP A 1 287 ? -7.550 6.338 -5.334 1.00 96.31 287 ASP A N 1
ATOM 2191 C CA . ASP A 1 287 ? -9.015 6.498 -5.233 1.00 96.31 287 ASP A CA 1
ATOM 2192 C C . ASP A 1 287 ? -9.574 5.712 -4.057 1.00 96.31 287 ASP A C 1
ATOM 2194 O O . ASP A 1 287 ? -10.325 6.243 -3.243 1.00 96.31 287 ASP A O 1
ATOM 2198 N N . ASP A 1 288 ? -9.169 4.449 -3.940 1.00 93.50 288 ASP A N 1
ATOM 2199 C CA . ASP A 1 288 ? -9.609 3.581 -2.857 1.00 93.50 288 ASP A CA 1
ATOM 2200 C C . ASP A 1 288 ? -9.163 4.113 -1.481 1.00 93.50 288 ASP A C 1
ATOM 2202 O O . ASP A 1 288 ? -9.912 4.029 -0.505 1.00 93.50 288 ASP A O 1
ATOM 2206 N N . MET A 1 289 ? -7.979 4.730 -1.393 1.00 90.75 289 MET A N 1
ATOM 2207 C CA . MET A 1 289 ? -7.528 5.431 -0.185 1.00 90.75 289 MET A CA 1
ATOM 2208 C C . MET A 1 289 ? -8.361 6.681 0.111 1.00 90.75 289 MET A C 1
ATOM 2210 O O . MET A 1 289 ? -8.714 6.917 1.265 1.00 90.75 289 MET A O 1
ATOM 2214 N N . LEU A 1 290 ? -8.684 7.488 -0.902 1.00 92.81 290 LEU A N 1
ATOM 2215 C CA . LEU A 1 290 ? -9.531 8.674 -0.740 1.00 92.81 290 LEU A CA 1
ATOM 2216 C C . LEU A 1 290 ? -10.938 8.292 -0.270 1.00 92.81 290 LEU A C 1
ATOM 2218 O O . LEU A 1 290 ? -11.454 8.916 0.657 1.00 92.81 290 LEU A O 1
ATOM 2222 N N . GLU A 1 291 ? -11.505 7.229 -0.840 1.00 91.75 291 GLU A N 1
ATOM 2223 C CA . GLU A 1 291 ? -12.782 6.656 -0.417 1.00 91.75 291 GLU A CA 1
ATOM 2224 C C . GLU A 1 291 ? -12.712 6.120 1.017 1.00 91.75 291 GLU A C 1
ATOM 2226 O O . GLU A 1 291 ? -13.635 6.296 1.809 1.00 91.75 291 GLU A O 1
ATOM 2231 N N . PHE A 1 292 ? -11.598 5.494 1.402 1.00 90.38 292 PHE A N 1
ATOM 2232 C CA . PHE A 1 292 ? -11.384 5.104 2.792 1.00 90.38 292 PHE A CA 1
ATOM 2233 C C . PHE A 1 292 ? -11.351 6.320 3.727 1.00 90.38 292 PHE A C 1
ATOM 2235 O O . PHE A 1 292 ? -11.941 6.273 4.803 1.00 90.38 292 PHE A O 1
ATOM 2242 N N . TYR A 1 293 ? -10.698 7.419 3.349 1.00 87.00 293 TYR A N 1
ATOM 2243 C CA . TYR A 1 293 ? -10.644 8.602 4.207 1.00 87.00 293 TYR A CA 1
ATOM 2244 C C . TYR A 1 293 ? -11.990 9.331 4.330 1.00 87.00 293 TYR A C 1
ATOM 2246 O O . TYR A 1 293 ? -12.223 9.961 5.362 1.00 87.00 293 TYR A O 1
ATOM 2254 N N . SER A 1 294 ? -12.873 9.244 3.328 1.00 82.62 294 SER A N 1
ATOM 2255 C CA . SER A 1 294 ? -14.218 9.836 3.378 1.00 82.62 294 SER A CA 1
ATOM 2256 C C . SER A 1 294 ? -15.225 8.965 4.139 1.00 82.62 294 SER A C 1
ATOM 2258 O O . SER A 1 294 ? -15.998 9.485 4.942 1.00 82.62 294 SER A O 1
ATOM 2260 N N . SER A 1 295 ? -15.210 7.648 3.911 1.00 84.31 295 SER A N 1
ATOM 2261 C CA . SER A 1 295 ? -16.226 6.709 4.415 1.00 84.31 295 SER A CA 1
ATOM 2262 C C . SER A 1 295 ? -15.777 5.879 5.621 1.00 84.31 295 SER A C 1
ATOM 2264 O O . SER A 1 295 ? -16.607 5.277 6.302 1.00 84.31 295 SER A O 1
ATOM 2266 N N . LEU A 1 296 ? -14.467 5.804 5.881 1.00 78.62 296 LEU A N 1
ATOM 2267 C CA . LEU A 1 296 ? -13.830 4.870 6.821 1.00 78.62 296 LEU A CA 1
ATOM 2268 C C . LEU A 1 296 ? -14.133 3.389 6.519 1.00 78.62 296 LEU A C 1
ATOM 2270 O O . LEU A 1 296 ? -13.974 2.524 7.387 1.00 78.62 296 LEU A O 1
ATOM 2274 N N . ALA A 1 297 ? -14.532 3.069 5.282 1.00 79.12 297 ALA A N 1
ATOM 2275 C CA . ALA A 1 297 ? -14.819 1.708 4.854 1.00 79.12 297 ALA A CA 1
ATOM 2276 C C . ALA A 1 297 ? -13.531 0.877 4.734 1.00 79.12 297 ALA A C 1
ATOM 2278 O O . ALA A 1 297 ? -12.710 1.069 3.838 1.00 79.12 297 ALA A O 1
ATOM 2279 N N . ILE A 1 298 ? -13.379 -0.116 5.616 1.00 78.81 298 ILE A N 1
ATOM 2280 C CA . ILE A 1 298 ? -12.202 -1.006 5.658 1.00 78.81 298 ILE A CA 1
ATOM 2281 C C . ILE A 1 298 ? -11.985 -1.735 4.320 1.00 78.81 298 ILE A C 1
ATOM 2283 O O . ILE A 1 298 ? -10.849 -2.005 3.936 1.00 78.81 298 ILE A O 1
ATOM 2287 N N . GLN A 1 299 ? -13.059 -2.035 3.585 1.00 82.06 299 GLN A N 1
ATOM 2288 C CA . GLN A 1 299 ? -12.975 -2.679 2.271 1.00 82.06 299 GLN A CA 1
ATOM 2289 C C . GLN A 1 299 ? -12.172 -1.842 1.266 1.00 82.06 299 GLN A C 1
ATOM 2291 O O . GLN A 1 299 ? -11.362 -2.406 0.531 1.00 82.06 299 GLN A O 1
ATOM 2296 N N . SER A 1 300 ? -12.338 -0.516 1.279 1.00 82.00 300 SER A N 1
ATOM 2297 C CA . SER A 1 300 ? -11.597 0.403 0.411 1.00 82.00 300 SER A CA 1
ATOM 2298 C C . SER A 1 300 ? -10.108 0.405 0.764 1.00 82.00 300 SER A C 1
ATOM 2300 O O . SER A 1 300 ? -9.273 0.249 -0.119 1.00 82.00 300 SER A O 1
ATOM 2302 N N . ALA A 1 301 ? -9.756 0.423 2.055 1.00 80.88 301 ALA A N 1
ATOM 2303 C CA . ALA A 1 301 ? -8.359 0.313 2.491 1.00 80.88 301 ALA A CA 1
ATOM 2304 C C . ALA A 1 301 ? -7.708 -1.030 2.100 1.00 80.88 301 ALA A C 1
ATOM 2306 O O . ALA A 1 301 ? -6.553 -1.070 1.669 1.00 80.88 301 ALA A O 1
ATOM 2307 N N . ASN A 1 302 ? -8.446 -2.138 2.214 1.00 85.38 302 ASN A N 1
ATOM 2308 C CA . ASN A 1 302 ? -7.954 -3.454 1.802 1.00 85.38 302 ASN A CA 1
ATOM 2309 C C . ASN A 1 302 ? -7.723 -3.515 0.286 1.00 85.38 302 ASN A C 1
ATOM 2311 O O . ASN A 1 302 ? -6.684 -4.002 -0.158 1.00 85.38 302 ASN A O 1
ATOM 2315 N N . ARG A 1 303 ? -8.668 -2.993 -0.506 1.00 89.81 303 ARG A N 1
ATOM 2316 C CA . ARG A 1 303 ? -8.549 -2.938 -1.967 1.00 89.81 303 ARG A CA 1
ATOM 2317 C C . ARG A 1 303 ? -7.387 -2.045 -2.400 1.00 89.81 303 ARG A C 1
ATOM 2319 O O . ARG A 1 303 ? -6.588 -2.477 -3.225 1.00 89.81 303 ARG A O 1
ATOM 2326 N N . ALA A 1 304 ? -7.230 -0.876 -1.777 1.00 89.81 304 ALA A N 1
ATOM 2327 C CA . ALA A 1 304 ? -6.079 -0.002 -1.987 1.00 89.81 304 ALA A CA 1
ATOM 2328 C C . ALA A 1 304 ? -4.756 -0.733 -1.725 1.00 89.81 304 ALA A C 1
ATOM 2330 O O . ALA A 1 304 ? -3.851 -0.683 -2.550 1.00 89.81 304 ALA A O 1
ATOM 2331 N N . THR A 1 305 ? -4.661 -1.465 -0.611 1.00 83.62 305 THR A N 1
ATOM 2332 C CA . THR A 1 305 ? -3.449 -2.216 -0.242 1.00 83.62 305 THR A CA 1
ATOM 2333 C C . THR A 1 305 ? -3.083 -3.262 -1.295 1.00 83.62 305 THR A C 1
ATOM 2335 O O . THR A 1 305 ? -1.918 -3.367 -1.676 1.00 83.62 305 THR A O 1
ATOM 2338 N N . LEU A 1 306 ? -4.069 -4.020 -1.786 1.00 85.81 306 LEU A N 1
ATOM 2339 C CA . LEU A 1 306 ? -3.855 -5.014 -2.840 1.00 85.81 306 LEU A CA 1
ATOM 2340 C C . LEU A 1 306 ? -3.401 -4.352 -4.145 1.00 85.81 306 LEU A C 1
ATOM 2342 O O . LEU A 1 306 ? -2.379 -4.744 -4.702 1.00 85.81 306 LEU A O 1
ATOM 2346 N N . ARG A 1 307 ? -4.086 -3.287 -4.579 1.00 90.44 307 ARG A N 1
ATOM 2347 C CA . ARG A 1 307 ? -3.702 -2.538 -5.783 1.00 90.44 307 ARG A CA 1
ATOM 2348 C C . ARG A 1 307 ? -2.295 -1.949 -5.671 1.00 90.44 307 ARG A C 1
ATOM 2350 O O . ARG A 1 307 ? -1.534 -2.037 -6.623 1.00 90.44 307 ARG A O 1
ATOM 2357 N N . MET A 1 308 ? -1.909 -1.402 -4.518 1.00 87.62 308 MET A N 1
ATOM 2358 C CA . MET A 1 308 ? -0.546 -0.896 -4.306 1.00 87.62 308 MET A CA 1
ATOM 2359 C C . MET A 1 308 ? 0.511 -2.000 -4.449 1.00 87.62 308 MET A C 1
ATOM 2361 O O . MET A 1 308 ? 1.579 -1.761 -5.011 1.00 87.62 308 MET A O 1
ATOM 2365 N N . ALA A 1 309 ? 0.227 -3.216 -3.970 1.00 84.06 309 ALA A N 1
ATOM 2366 C CA . ALA A 1 309 ? 1.124 -4.356 -4.151 1.00 84.06 309 ALA A CA 1
ATOM 2367 C C . ALA A 1 309 ? 1.225 -4.775 -5.629 1.00 84.06 309 ALA A C 1
ATOM 2369 O O . ALA A 1 309 ? 2.333 -4.975 -6.134 1.00 84.06 309 ALA A O 1
ATOM 2370 N N . ASP A 1 310 ? 0.092 -4.842 -6.330 1.00 85.06 310 ASP A N 1
ATOM 2371 C CA . ASP A 1 310 ? 0.036 -5.181 -7.755 1.00 85.06 310 ASP A CA 1
ATOM 2372 C C . ASP A 1 310 ? 0.757 -4.134 -8.620 1.00 85.06 310 ASP A C 1
ATOM 2374 O O . ASP A 1 310 ? 1.559 -4.482 -9.488 1.00 85.06 310 ASP A O 1
ATOM 2378 N N . SER A 1 311 ? 0.534 -2.846 -8.342 1.00 92.50 311 SER A N 1
ATOM 2379 C CA . SER A 1 311 ? 1.232 -1.710 -8.958 1.00 92.50 311 SER A CA 1
ATOM 2380 C C . SER A 1 311 ? 2.745 -1.829 -8.778 1.00 92.50 311 SER A C 1
ATOM 2382 O O . SER A 1 311 ? 3.494 -1.820 -9.761 1.00 92.50 311 SER A O 1
ATOM 2384 N N . ALA A 1 312 ? 3.207 -2.028 -7.538 1.00 84.44 312 ALA A N 1
ATOM 2385 C CA . ALA A 1 312 ? 4.626 -2.179 -7.238 1.00 84.44 312 ALA A CA 1
ATOM 2386 C C . ALA A 1 312 ? 5.249 -3.352 -8.008 1.00 84.44 312 ALA A C 1
ATOM 2388 O O . ALA A 1 312 ? 6.357 -3.227 -8.533 1.00 84.44 312 ALA A O 1
ATOM 2389 N N . HIS A 1 313 ? 4.524 -4.468 -8.126 1.00 84.00 313 HIS A N 1
ATOM 2390 C CA . HIS A 1 313 ? 4.962 -5.614 -8.913 1.00 84.00 313 HIS A CA 1
ATOM 2391 C C . HIS A 1 313 ? 5.087 -5.279 -10.409 1.00 84.00 313 HIS A C 1
ATOM 2393 O O . HIS A 1 313 ? 6.121 -5.566 -11.014 1.00 84.00 313 HIS A O 1
ATOM 2399 N N . GLN A 1 314 ? 4.087 -4.621 -11.006 1.00 84.94 314 GLN A N 1
ATOM 2400 C CA . GLN A 1 314 ? 4.118 -4.222 -12.421 1.00 84.94 314 GLN A CA 1
ATOM 2401 C C . GLN A 1 314 ? 5.259 -3.245 -12.729 1.00 84.94 314 GLN A C 1
ATOM 2403 O O . GLN A 1 314 ? 5.996 -3.432 -13.702 1.00 84.94 314 GLN A O 1
ATOM 2408 N N . ILE A 1 315 ? 5.443 -2.230 -11.881 1.00 88.19 315 ILE A N 1
ATOM 2409 C CA . ILE A 1 315 ? 6.509 -1.231 -12.030 1.00 88.19 315 ILE A CA 1
ATOM 2410 C C . ILE A 1 315 ? 7.889 -1.890 -11.919 1.00 88.19 315 ILE A C 1
ATOM 2412 O O . ILE A 1 315 ? 8.801 -1.548 -12.677 1.00 88.19 315 ILE A O 1
ATOM 2416 N N . GLU A 1 316 ? 8.051 -2.853 -11.012 1.00 85.19 316 GLU A N 1
ATOM 2417 C CA . GLU A 1 316 ? 9.302 -3.589 -10.840 1.00 85.19 316 GLU A CA 1
ATOM 2418 C C . GLU A 1 316 ? 9.628 -4.466 -12.055 1.00 85.19 316 GLU A C 1
ATOM 2420 O O . GLU A 1 316 ? 10.750 -4.419 -12.562 1.00 85.19 316 GLU A O 1
ATOM 2425 N N . LEU A 1 317 ? 8.649 -5.200 -12.589 1.00 84.25 317 LEU A N 1
ATOM 2426 C CA . LEU A 1 317 ? 8.832 -5.979 -13.817 1.00 84.25 317 LEU A CA 1
ATOM 2427 C C . LEU A 1 317 ? 9.202 -5.085 -15.005 1.00 84.25 317 LEU A C 1
ATOM 2429 O O . LEU A 1 317 ? 10.120 -5.397 -15.765 1.00 84.25 317 LEU A O 1
ATOM 2433 N N . ALA A 1 318 ? 8.519 -3.948 -15.156 1.00 88.62 318 ALA A N 1
ATOM 2434 C CA . ALA A 1 318 ? 8.846 -2.974 -16.189 1.00 88.62 318 ALA A CA 1
ATOM 2435 C C . ALA A 1 318 ? 10.284 -2.454 -16.038 1.00 88.62 318 ALA A C 1
ATOM 2437 O O . ALA A 1 318 ? 11.022 -2.378 -17.021 1.00 88.62 318 ALA A O 1
ATOM 2438 N N . ARG A 1 319 ? 10.715 -2.154 -14.806 1.00 87.19 319 ARG A N 1
ATOM 2439 C CA . ARG A 1 319 ? 12.087 -1.727 -14.503 1.00 87.19 319 ARG A CA 1
ATOM 2440 C C . ARG A 1 319 ? 13.116 -2.787 -14.892 1.00 87.19 319 ARG A C 1
ATOM 2442 O O . ARG A 1 319 ? 14.078 -2.451 -15.571 1.00 87.19 319 ARG A O 1
ATOM 2449 N N . GLN A 1 320 ? 12.894 -4.049 -14.537 1.00 87.12 320 GLN A N 1
ATOM 2450 C CA . GLN A 1 320 ? 13.807 -5.145 -14.880 1.00 87.12 320 GLN A CA 1
ATOM 2451 C C . GLN A 1 320 ? 13.968 -5.312 -16.395 1.00 87.12 320 GLN A C 1
ATOM 2453 O O . GLN A 1 320 ? 15.082 -5.504 -16.885 1.00 87.12 320 GLN A O 1
ATOM 2458 N N . LEU A 1 321 ? 12.875 -5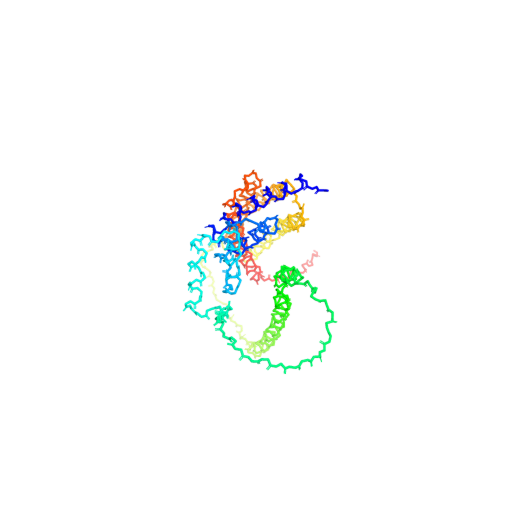.189 -17.154 1.00 86.38 321 LEU A N 1
ATOM 2459 C CA . LEU A 1 321 ? 12.917 -5.248 -18.617 1.00 86.38 321 LEU A CA 1
ATOM 2460 C C . LEU A 1 321 ? 13.706 -4.075 -19.222 1.00 86.38 321 LEU A C 1
ATOM 2462 O O . LEU A 1 321 ? 14.489 -4.282 -20.151 1.00 86.38 321 LEU A O 1
ATOM 2466 N N . LEU A 1 322 ? 13.533 -2.863 -18.683 1.00 85.25 322 LEU A N 1
ATOM 2467 C CA . LEU A 1 322 ? 14.284 -1.674 -19.104 1.00 85.25 322 LEU A CA 1
ATOM 2468 C C . LEU A 1 322 ? 15.780 -1.807 -18.783 1.00 85.25 322 LEU A C 1
ATOM 2470 O O . LEU A 1 322 ? 16.615 -1.559 -19.652 1.00 85.25 322 LEU A O 1
ATOM 2474 N N . ASP A 1 323 ? 16.119 -2.256 -17.572 1.00 83.94 323 ASP A N 1
ATOM 2475 C CA . ASP A 1 323 ? 17.502 -2.428 -17.113 1.00 83.94 323 ASP A CA 1
ATOM 2476 C C . ASP A 1 323 ? 18.230 -3.508 -17.934 1.00 83.94 323 ASP A C 1
ATOM 2478 O O . ASP A 1 323 ? 19.361 -3.302 -18.378 1.00 83.94 323 ASP A O 1
ATOM 2482 N N . THR A 1 324 ? 17.552 -4.624 -18.228 1.00 84.44 324 THR A N 1
ATOM 2483 C CA . THR A 1 324 ? 18.086 -5.694 -19.089 1.00 84.44 324 THR A CA 1
ATOM 2484 C C . THR A 1 324 ? 18.415 -5.165 -20.482 1.00 84.44 324 THR A C 1
ATOM 2486 O O . THR A 1 324 ? 19.471 -5.457 -21.037 1.00 84.44 324 THR A O 1
ATOM 2489 N N . ARG A 1 325 ? 17.526 -4.352 -21.057 1.00 79.94 325 ARG A N 1
ATOM 2490 C CA . ARG A 1 325 ? 17.725 -3.770 -22.387 1.00 79.94 325 ARG A CA 1
ATOM 2491 C C . ARG A 1 325 ? 18.836 -2.728 -22.407 1.00 79.94 325 ARG A C 1
ATOM 2493 O O . ARG A 1 325 ? 19.614 -2.720 -23.355 1.00 79.94 325 ARG A O 1
ATOM 2500 N N . ARG A 1 326 ? 18.964 -1.918 -21.353 1.00 80.00 326 ARG A N 1
ATOM 2501 C CA . ARG A 1 326 ? 20.069 -0.962 -21.191 1.00 80.00 326 ARG A CA 1
ATOM 2502 C C . ARG A 1 326 ? 21.435 -1.654 -21.163 1.00 80.00 326 ARG A C 1
ATOM 2504 O O . ARG A 1 326 ? 22.378 -1.120 -21.728 1.00 80.00 326 ARG A O 1
ATOM 2511 N N . ALA A 1 327 ? 21.537 -2.828 -20.539 1.00 77.75 327 ALA A N 1
ATOM 2512 C CA . ALA A 1 327 ? 22.789 -3.584 -20.442 1.00 77.75 327 ALA A CA 1
ATOM 2513 C C . ALA A 1 327 ? 23.258 -4.199 -21.776 1.00 77.75 327 ALA A C 1
ATOM 2515 O O . ALA A 1 327 ? 24.439 -4.503 -21.924 1.00 77.75 327 ALA A O 1
ATOM 2516 N N . VAL A 1 328 ? 22.345 -4.396 -22.732 1.00 74.81 328 VAL A N 1
ATOM 2517 C CA . VAL A 1 328 ? 22.642 -4.993 -24.047 1.00 74.81 328 VAL A CA 1
ATOM 2518 C C . VAL A 1 328 ? 23.108 -3.946 -25.064 1.00 74.81 328 VAL A C 1
ATOM 2520 O O . VAL A 1 328 ? 23.786 -4.305 -26.024 1.00 74.81 328 VAL A O 1
ATOM 2523 N N . VAL A 1 329 ? 22.788 -2.664 -24.858 1.00 68.69 329 VAL A N 1
ATOM 2524 C CA . VAL A 1 329 ? 23.272 -1.582 -25.726 1.00 68.69 329 VAL A CA 1
ATOM 2525 C C . VAL A 1 329 ? 24.775 -1.391 -25.473 1.00 68.69 329 VAL A C 1
ATOM 2527 O O . VAL A 1 329 ? 25.148 -1.035 -24.350 1.00 68.69 329 VAL A O 1
ATOM 2530 N N . PRO A 1 330 ? 25.659 -1.631 -26.463 1.00 61.72 330 PRO A N 1
ATOM 2531 C CA . PRO A 1 330 ? 27.088 -1.431 -26.282 1.00 61.72 330 PRO A CA 1
ATOM 2532 C C . PRO A 1 330 ? 27.345 0.026 -25.901 1.00 61.72 330 PRO A C 1
ATOM 2534 O O . PRO A 1 330 ? 26.819 0.948 -26.531 1.00 61.72 330 PRO A O 1
ATOM 2537 N N . ALA A 1 331 ? 28.170 0.239 -24.872 1.00 53.03 331 ALA A N 1
ATOM 2538 C CA . ALA A 1 331 ? 28.689 1.553 -24.518 1.00 53.03 331 ALA A CA 1
ATOM 2539 C C . ALA A 1 331 ? 29.581 2.036 -25.667 1.00 53.03 331 ALA A C 1
ATOM 2541 O O . ALA A 1 331 ? 30.797 1.861 -25.651 1.00 53.03 331 ALA A O 1
ATOM 2542 N N . THR A 1 332 ? 28.965 2.568 -26.719 1.00 48.12 332 THR A N 1
ATOM 2543 C CA . THR A 1 332 ? 29.680 3.095 -27.870 1.00 48.12 332 THR A CA 1
ATOM 2544 C C . THR A 1 332 ? 30.352 4.372 -27.396 1.00 48.12 332 THR A C 1
ATOM 2546 O O . THR A 1 332 ? 29.735 5.434 -27.337 1.00 48.12 332 THR A O 1
ATOM 2549 N N . SER A 1 333 ? 31.617 4.264 -26.990 1.00 42.28 333 SER A N 1
ATOM 2550 C CA . SER A 1 333 ? 32.500 5.415 -26.893 1.00 42.28 333 SER A CA 1
ATOM 2551 C C . SER A 1 333 ? 32.517 6.045 -28.277 1.00 42.28 333 SER A C 1
ATOM 2553 O O . SER A 1 333 ? 33.042 5.443 -29.211 1.00 42.28 333 SER A O 1
ATOM 2555 N N . ILE A 1 334 ? 31.892 7.207 -28.430 1.00 43.72 334 ILE A N 1
ATOM 2556 C CA . ILE A 1 334 ? 32.011 8.003 -29.646 1.00 43.72 334 ILE A CA 1
ATOM 2557 C C . ILE A 1 334 ? 33.504 8.353 -29.745 1.00 43.72 334 ILE A C 1
ATOM 2559 O O . ILE A 1 334 ? 33.983 9.098 -28.883 1.00 43.72 334 ILE A O 1
ATOM 2563 N N . PRO A 1 335 ? 34.284 7.806 -30.701 1.00 41.22 335 PRO A N 1
ATOM 2564 C CA . PRO A 1 335 ? 35.617 8.333 -30.926 1.00 41.22 335 PRO A CA 1
ATOM 2565 C C . PRO A 1 335 ? 35.417 9.783 -31.351 1.00 41.22 335 PRO A C 1
ATOM 2567 O O . PRO A 1 335 ? 34.631 10.054 -32.261 1.00 41.22 335 PRO A O 1
ATOM 2570 N N . ALA A 1 336 ? 36.065 10.708 -30.645 1.00 38.28 336 ALA A N 1
ATOM 2571 C CA . ALA A 1 336 ? 36.056 12.118 -30.989 1.00 38.28 336 ALA A CA 1
ATOM 2572 C C . ALA A 1 336 ? 36.491 12.250 -32.453 1.00 38.28 336 ALA A C 1
ATOM 2574 O O . ALA A 1 336 ? 37.675 12.140 -32.769 1.00 38.28 336 ALA A O 1
ATOM 2575 N N . GLN A 1 337 ? 35.526 12.418 -33.357 1.00 42.53 337 GLN A N 1
ATOM 2576 C CA . GLN A 1 337 ? 35.819 12.814 -34.719 1.00 42.53 337 GLN A CA 1
ATOM 2577 C C . GLN A 1 337 ? 36.339 14.238 -34.614 1.00 42.53 337 GLN A C 1
ATOM 2579 O O . GLN A 1 337 ? 35.600 15.184 -34.346 1.00 42.53 337 GLN A O 1
ATOM 2584 N N . THR A 1 338 ? 37.654 14.349 -34.741 1.00 43.44 338 THR A N 1
ATOM 2585 C CA . THR A 1 338 ? 38.368 15.579 -35.028 1.00 43.44 338 THR A CA 1
ATOM 2586 C C . THR A 1 338 ? 37.738 16.208 -36.267 1.00 43.44 338 THR A C 1
ATOM 2588 O O . THR A 1 338 ? 38.011 15.803 -37.394 1.00 43.44 338 THR A O 1
ATOM 2591 N N . LEU A 1 339 ? 36.860 17.188 -36.041 1.00 34.69 339 LEU A N 1
ATOM 2592 C CA . LEU A 1 339 ? 36.501 18.186 -37.040 1.00 34.69 339 LEU A CA 1
ATOM 2593 C C . LEU A 1 339 ? 37.804 18.860 -37.474 1.00 34.69 339 LEU A C 1
ATOM 2595 O O . LEU A 1 339 ? 38.505 19.451 -36.648 1.00 34.69 339 LEU A O 1
ATOM 2599 N N . ARG A 1 340 ? 38.150 18.684 -38.746 1.00 36.06 340 ARG A N 1
ATOM 2600 C CA . ARG A 1 340 ? 39.268 19.343 -39.408 1.00 36.06 340 ARG A CA 1
ATOM 2601 C C . ARG A 1 340 ? 38.732 20.318 -40.434 1.00 36.06 340 ARG A C 1
ATOM 2603 O O . ARG A 1 340 ? 37.727 19.953 -41.084 1.00 36.06 340 ARG A O 1
#

Solvent-accessible surface area (backbone atoms only — not comparable to full-atom values): 19380 Å² total; per-residue (Å²): 130,70,63,70,58,51,57,50,31,45,54,51,15,51,55,29,28,55,54,12,52,52,28,44,75,69,67,38,31,73,60,12,43,51,30,15,54,51,11,34,69,52,28,77,75,45,43,67,32,30,49,56,34,29,74,41,52,84,51,55,60,62,25,50,48,26,28,49,53,23,36,72,64,37,75,80,47,61,69,38,53,53,52,44,54,55,38,57,76,66,67,56,49,85,85,87,74,88,82,78,83,88,85,87,89,84,87,89,84,86,90,80,82,83,82,73,98,70,78,91,65,59,70,75,57,47,51,64,54,44,54,64,49,61,72,57,61,54,56,68,56,57,54,49,64,53,49,52,59,52,51,50,49,53,50,52,53,50,51,50,53,52,50,51,58,49,50,57,52,50,51,55,50,52,60,73,66,61,69,88,75,82,84,81,82,87,82,85,89,84,80,83,83,70,89,70,75,50,69,69,59,55,46,50,50,49,52,53,48,56,57,65,46,49,58,56,56,50,51,51,54,51,44,54,52,52,38,47,60,61,62,66,43,88,86,64,51,61,66,59,43,36,51,40,40,50,54,43,36,56,51,48,58,51,45,50,56,59,51,70,69,53,79,60,57,82,95,42,38,74,30,51,54,34,33,52,51,14,53,52,34,39,43,55,17,36,51,23,42,42,49,17,58,76,68,66,41,64,67,32,46,53,50,16,53,51,30,43,51,54,15,53,52,31,38,49,54,17,48,52,52,49,54,55,53,59,73,69,48,75,86,73,74,75,74,83,77,76,85,124

Nearest PDB structures (foldseek):
  6s37-assembly1_A  TM=6.319E-01  e=2.976E-01  Pseudomonas putida KT2440
  6s1a-assembly1_B  TM=4.915E-01  e=5.012E-01  Pseudomonas putida KT2440
  8dt0-assembly1_A  TM=5.418E-01  e=9.731E-01  synthetic construct
  8dt0-assembly2_B  TM=6.526E-01  e=2.178E+00  synthetic construct

Sequence (340 aa):
MTETAIKSNEREAARLYERGVGAARGGQRRMAAGLLARAVQLNPRHEQAWLWLSGVLDTPDDIAFCLRAVLAVNPHNERARQGLAWLDQRGMTTPQSASTPVAPPAEPRAAAAGPGRREQPEHEASWWVGWRHNRRDSNRARTLLWVIPILLLLLTLGLNAVLRSAIDRNIAQAIAAAQPRPAATALPALPPIIQAELPSTRDAAVLAYLSALDLPRTRLRAAITGYRATTGQPGGSAIVHAAAARTLREQIDALYREIDAIEPPPGLAPAHNRYLAGLEIERQALDDMLEFYSSLAIQSANRATLRMADSAHQIELARQLLDTRRAVVPATSIPAQTLR

Foldseek 3Di:
DPDVLLVVLLVQLVVLLVVLVVCVVVVVLVSSLVSLLSSCVSPVLPLVSLVSNLVSDDQLASNLVSLVSSCVNPVPDPSSVVSNVVCVVVVSDDDPDPPDDDDDDDDDDDDDDDDDPDDPPVVVVVVSVVVVVVVVVCVVVVVVVPVVVVVVVVVVVVVVVVVVVVVVVVVVVVVVPDDDDPDDDDDDDDDDDPPPPPVVVVLVLLVVLVVLVPVLVVLLVVLVVVLCVQVVDPPHALVSNLVSLVSSLVSLVVSLVSLVPRDHDPQLVVLSVLLSVLSVLQNQLSVLSNVCSVPVDVVSPVSSVVSPVVSVVSNVVSVVSSVVVNVPSPPPPPDPPPPD

pLDDT: mean 75.35, std 18.57, range [32.22, 97.25]